Protein AF-0000000087532498 (afdb_homodimer)

InterPro domains:
  IPR021354 Protein of unknown function DUF2975 [PF11188] (31-160)

Radius of gyration: 21.25 Å; Cα contacts (8 Å, |Δi|>4): 361; chains: 2; bounding box: 44×68×43 Å

Foldseek 3Di:
DPPPVLVVVLVVLVVVLVVLVVCLVPVLQVVLVLLCVLCVVPPCLSVLSNCLSVVLSVLVVLLSVLVNVLSVCVVVVNNLDVSVLVSLVSNLVSLQVSLVSLVVCLVSQVVSCVSVVPCVSNVVSVVSNVVSVVSNVVSVVVSVVSPVVSVVVVVVVVVD/DPPPVLVVVLVVLVVVLVVLVVCLVPVLQVVLVLLCVLCVVPPCLSVLSNCLSVVLSVLVVLLSVLVNVLSVCVVVVNNLDVSVLVSLVSNLVSLQVSLVSLVVCLVSQVVSCVSVVPCVSNVVSVVSNVVSVVSNVVSVVVSVVSPVVSVVVVVVVVVD

Sequence (320 aa):
MKKGSTLFLKAALILMGIPVLALCIFLVPEIAGFAAFLYPEMTSISYLVYLDLYATAVPFYFALYQAFKLLSYIDKNHAFSELSVRALKKIKYCALSISLLYIAGMPLFYLLGERDDAPGIIVIGMVMVFASLVITVFAAVLQKLLQKAVEIKSENDLVVMKKGSTLFLKAALILMGIPVLALCIFLVPEIAGFAAFLYPEMTSISYLVYLDLYATAVPFYFALYQAFKLLSYIDKNHAFSELSVRALKKIKYCALSISLLYIAGMPLFYLLGERDDAPGIIVIGMVMVFASLVITVFAAVLQKLLQKAVEIKSENDLVV

Structure (mmCIF, N/CA/C/O backbone):
data_AF-0000000087532498-model_v1
#
loop_
_entity.id
_entity.type
_entity.pdbx_description
1 polymer 'DUF2975 family protein'
#
loop_
_atom_site.group_PDB
_atom_site.id
_atom_site.type_symbol
_atom_site.label_atom_id
_atom_site.label_alt_id
_atom_site.label_comp_id
_atom_site.label_asym_id
_atom_site.label_entity_id
_atom_site.label_seq_id
_atom_site.pdbx_PDB_ins_code
_atom_site.Cartn_x
_atom_site.Cartn_y
_atom_site.Cartn_z
_atom_site.occupancy
_atom_site.B_iso_or_equiv
_atom_site.auth_seq_id
_atom_site.auth_comp_id
_atom_site.auth_asym_id
_atom_site.auth_atom_id
_atom_site.pdbx_PDB_model_num
ATOM 1 N N . MET A 1 1 ? -1.447 15.391 24.016 1 44.28 1 MET A N 1
ATOM 2 C CA . MET A 1 1 ? -1.777 14.422 22.984 1 44.28 1 MET A CA 1
ATOM 3 C C . MET A 1 1 ? -1.345 13.016 23.391 1 44.28 1 MET A C 1
ATOM 5 O O . MET A 1 1 ? -0.267 12.836 23.969 1 44.28 1 MET A O 1
ATOM 9 N N . LYS A 1 2 ? -2.268 12.078 23.562 1 52.62 2 LYS A N 1
ATOM 10 C CA . LYS A 1 2 ? -1.961 10.938 24.422 1 52.62 2 LYS A CA 1
ATOM 11 C C . LYS A 1 2 ? -0.874 10.062 23.812 1 52.62 2 LYS A C 1
ATOM 13 O O . LYS A 1 2 ? -0.997 9.625 22.656 1 52.62 2 LYS A O 1
ATOM 18 N N . LYS A 1 3 ? 0.41 10.086 24.188 1 57.28 3 LYS A N 1
ATOM 19 C CA . LYS A 1 3 ? 1.624 9.305 23.953 1 57.28 3 LYS A CA 1
ATOM 20 C C . LYS A 1 3 ? 1.29 7.879 23.531 1 57.28 3 LYS A C 1
ATOM 22 O O . LYS A 1 3 ? 2.045 7.262 22.781 1 57.28 3 LYS A O 1
ATOM 27 N N . GLY A 1 4 ? 0.028 7.574 23.766 1 63.03 4 GLY A N 1
ATOM 28 C CA . GLY A 1 4 ? -0.362 6.188 23.562 1 63.03 4 GLY A CA 1
ATOM 29 C C . GLY A 1 4 ? -0.611 5.848 22.109 1 63.03 4 GLY A C 1
ATOM 30 O O . GLY A 1 4 ? -0.213 4.777 21.641 1 63.03 4 GLY A O 1
ATOM 31 N N . SER A 1 5 ? -1.053 6.773 21.344 1 77.5 5 SER A N 1
ATOM 32 C CA . SER A 1 5 ? -1.452 6.473 19.984 1 77.5 5 SER A CA 1
ATOM 33 C C . SER A 1 5 ? -0.24 6.359 19.062 1 77.5 5 SER A C 1
ATOM 35 O O . SER A 1 5 ? -0.163 5.445 18.234 1 77.5 5 SER A O 1
ATOM 37 N N . THR A 1 6 ? 0.854 7.09 19.391 1 86.19 6 THR A N 1
ATOM 38 C CA . THR A 1 6 ? 2.025 7.016 18.531 1 86.19 6 THR A CA 1
ATOM 39 C C . THR A 1 6 ? 2.859 5.777 18.859 1 86.19 6 THR A C 1
ATOM 41 O O . THR A 1 6 ? 3.52 5.219 17.984 1 86.19 6 THR A O 1
ATOM 44 N N . LEU A 1 7 ? 2.738 5.352 20.109 1 88.62 7 LEU A N 1
ATOM 45 C CA . LEU A 1 7 ? 3.457 4.137 20.484 1 88.62 7 LEU A CA 1
ATOM 46 C C . LEU A 1 7 ? 2.922 2.93 19.719 1 88.62 7 LEU A C 1
ATOM 48 O O . LEU A 1 7 ? 3.699 2.098 19.25 1 88.62 7 LEU A O 1
ATOM 52 N N . PHE A 1 8 ? 1.662 2.859 19.641 1 89.25 8 PHE A N 1
ATOM 53 C CA . PHE A 1 8 ? 1.03 1.775 18.906 1 89.25 8 PHE A CA 1
ATOM 54 C C . PHE A 1 8 ? 1.445 1.81 17.438 1 89.25 8 PHE A C 1
ATOM 56 O O . PHE A 1 8 ? 1.779 0.775 16.859 1 89.25 8 PHE A O 1
ATOM 63 N N . LEU A 1 9 ? 1.451 2.992 16.859 1 88.62 9 LEU A N 1
ATOM 64 C CA . LEU A 1 9 ? 1.817 3.133 15.453 1 88.62 9 LEU A CA 1
ATOM 65 C C . LEU A 1 9 ? 3.287 2.791 15.234 1 88.62 9 LEU A C 1
ATOM 67 O O . LEU A 1 9 ? 3.641 2.146 14.25 1 88.62 9 LEU A O 1
ATOM 71 N N . LYS A 1 10 ? 4.098 3.168 16.188 1 91.31 10 LYS A N 1
ATOM 72 C CA . LYS A 1 10 ? 5.516 2.828 16.109 1 91.31 10 LYS A CA 1
ATOM 73 C C . LYS A 1 10 ? 5.727 1.318 16.172 1 91.31 10 LYS A C 1
ATOM 75 O O . LYS A 1 10 ? 6.508 0.762 15.398 1 91.31 10 LYS A O 1
ATOM 80 N N . ALA A 1 11 ? 5.012 0.749 17.031 1 92.5 11 ALA A N 1
ATOM 81 C CA . ALA A 1 11 ? 5.086 -0.706 17.125 1 92.5 11 ALA A CA 1
ATOM 82 C C . ALA A 1 11 ? 4.602 -1.367 15.836 1 92.5 11 ALA A C 1
ATOM 84 O O . ALA A 1 11 ? 5.199 -2.336 15.367 1 92.5 11 ALA A O 1
ATOM 85 N N . ALA A 1 12 ? 3.562 -0.842 15.344 1 90.62 12 ALA A N 1
ATOM 86 C CA . ALA A 1 12 ? 3.025 -1.369 14.094 1 90.62 12 ALA A CA 1
ATOM 87 C C . ALA A 1 12 ? 4.047 -1.257 12.961 1 90.62 12 ALA A C 1
ATOM 89 O O . ALA A 1 12 ? 4.207 -2.186 12.172 1 90.62 12 ALA A O 1
ATOM 90 N N . LEU A 1 13 ? 4.75 -0.163 12.914 1 91.81 13 LEU A N 1
ATOM 91 C CA . LEU A 1 13 ? 5.773 0.045 11.891 1 91.81 13 LEU A CA 1
ATOM 92 C C . LEU A 1 13 ? 6.895 -0.979 12.031 1 91.81 13 LEU A C 1
ATOM 94 O O . LEU A 1 13 ? 7.344 -1.554 11.039 1 91.81 13 LEU A O 1
ATOM 98 N N . ILE A 1 14 ? 7.305 -1.276 13.242 1 91.75 14 ILE A N 1
ATOM 99 C CA . ILE A 1 14 ? 8.359 -2.258 13.484 1 91.75 14 ILE A CA 1
ATOM 100 C C . ILE A 1 14 ? 7.863 -3.648 13.086 1 91.75 14 ILE A C 1
ATOM 102 O O . ILE A 1 14 ? 8.578 -4.402 12.422 1 91.75 14 ILE A O 1
ATOM 106 N N . LEU A 1 15 ? 6.629 -3.857 13.43 1 91.31 15 LEU A N 1
ATOM 107 C CA . LEU A 1 15 ? 6.051 -5.164 13.148 1 91.31 15 LEU A CA 1
ATOM 108 C C . LEU A 1 15 ? 5.898 -5.383 11.648 1 91.31 15 LEU A C 1
ATOM 110 O O . LEU A 1 15 ? 6.023 -6.508 11.164 1 91.31 15 LEU A O 1
ATOM 114 N N . MET A 1 16 ? 5.684 -4.293 10.875 1 91.69 16 MET A N 1
ATOM 115 C CA . MET A 1 16 ? 5.531 -4.395 9.43 1 91.69 16 MET A CA 1
ATOM 116 C C . MET A 1 16 ? 6.84 -4.828 8.773 1 91.69 16 MET A C 1
ATOM 118 O O . MET A 1 16 ? 6.832 -5.414 7.691 1 91.69 16 MET A O 1
ATOM 122 N N . GLY A 1 17 ? 7.984 -4.555 9.477 1 93.31 17 GLY A N 1
ATOM 123 C CA . GLY A 1 17 ? 9.281 -4.938 8.938 1 93.31 17 GLY A CA 1
ATOM 124 C C . GLY A 1 17 ? 9.562 -6.422 9.07 1 93.31 17 GLY A C 1
ATOM 125 O O . GLY A 1 17 ? 10.359 -6.977 8.312 1 93.31 17 GLY A O 1
ATOM 126 N N . ILE A 1 18 ? 8.883 -7.07 9.938 1 93.19 18 ILE A N 1
ATOM 127 C CA . ILE A 1 18 ? 9.211 -8.453 10.289 1 93.19 18 ILE A CA 1
ATOM 128 C C . ILE A 1 18 ? 8.805 -9.383 9.141 1 93.19 18 ILE A C 1
ATOM 130 O O . ILE A 1 18 ? 9.602 -10.195 8.68 1 93.19 18 ILE A O 1
ATOM 134 N N . PRO A 1 19 ? 7.57 -9.273 8.633 1 90.44 19 PRO A N 1
ATOM 135 C CA . PRO A 1 19 ? 7.203 -10.148 7.516 1 90.44 19 PRO A CA 1
ATOM 136 C C . PRO A 1 19 ? 8.109 -9.961 6.301 1 90.44 19 PRO A C 1
ATOM 138 O O . PRO A 1 19 ? 8.453 -10.93 5.625 1 90.44 19 PRO A O 1
ATOM 141 N N . VAL A 1 20 ? 8.484 -8.773 6.043 1 93.56 20 VAL A N 1
ATOM 142 C CA . VAL A 1 20 ? 9.359 -8.508 4.906 1 93.56 20 VAL A CA 1
ATOM 143 C C . VAL A 1 20 ? 10.734 -9.133 5.156 1 93.56 20 VAL A C 1
ATOM 145 O O . VAL A 1 20 ? 11.312 -9.75 4.258 1 93.56 20 VAL A O 1
ATOM 148 N N . LEU A 1 21 ? 11.219 -9.039 6.418 1 94.06 21 LEU A N 1
ATOM 149 C CA . LEU A 1 21 ? 12.492 -9.664 6.77 1 94.06 21 LEU A CA 1
ATOM 150 C C . LEU A 1 21 ? 12.422 -11.172 6.609 1 94.06 21 LEU A C 1
ATOM 152 O O . LEU A 1 21 ? 13.336 -11.789 6.062 1 94.06 21 LEU A O 1
ATOM 156 N N . ALA A 1 22 ? 11.359 -11.734 7.113 1 91.56 22 ALA A N 1
ATOM 157 C CA . ALA A 1 22 ? 11.156 -13.172 6.98 1 91.56 22 ALA A CA 1
ATOM 158 C C . ALA A 1 22 ? 11.133 -13.594 5.512 1 91.56 22 ALA A C 1
ATOM 160 O O . ALA A 1 22 ? 11.734 -14.602 5.137 1 91.56 22 ALA A O 1
ATOM 161 N N . LEU A 1 23 ? 10.492 -12.867 4.676 1 90.62 23 LEU A N 1
ATOM 162 C CA . LEU A 1 23 ? 10.445 -13.164 3.248 1 90.62 23 LEU A CA 1
ATOM 163 C C . LEU A 1 23 ? 11.836 -13.062 2.631 1 90.62 23 LEU A C 1
ATOM 165 O O . LEU A 1 23 ? 12.211 -13.898 1.8 1 90.62 23 LEU A O 1
ATOM 169 N N . CYS A 1 24 ? 12.586 -12.086 3.002 1 93.75 24 CYS A N 1
ATOM 170 C CA . CYS A 1 24 ? 13.93 -11.898 2.477 1 93.75 24 CYS A CA 1
ATOM 171 C C . CYS A 1 24 ? 14.836 -13.062 2.867 1 93.75 24 CYS A C 1
ATOM 173 O O . CYS A 1 24 ? 15.664 -13.508 2.07 1 93.75 24 CYS A O 1
ATOM 175 N N . ILE A 1 25 ? 14.648 -13.57 4.047 1 94.56 25 ILE A N 1
ATOM 176 C CA . ILE A 1 25 ? 15.539 -14.602 4.57 1 94.56 25 ILE A CA 1
ATOM 177 C C . ILE A 1 25 ? 15.109 -15.969 4.043 1 94.56 25 ILE A C 1
ATOM 179 O O . ILE A 1 25 ? 15.953 -16.781 3.637 1 94.56 25 ILE A O 1
ATOM 183 N N . PHE A 1 26 ? 13.805 -16.234 3.961 1 91.88 26 PHE A N 1
ATOM 184 C CA . PHE A 1 26 ? 13.344 -17.594 3.682 1 91.88 26 PHE A CA 1
ATOM 185 C C . PHE A 1 26 ? 12.789 -17.703 2.266 1 91.88 26 PHE A C 1
ATOM 187 O O . PHE A 1 26 ? 13.031 -18.688 1.57 1 91.88 26 PHE A O 1
ATOM 194 N N . LEU A 1 27 ? 12.109 -16.734 1.8 1 88.44 27 LEU A N 1
ATOM 195 C CA . LEU A 1 27 ? 11.398 -16.844 0.532 1 88.44 27 LEU A CA 1
ATOM 196 C C . LEU A 1 27 ? 12.312 -16.5 -0.638 1 88.44 27 LEU A C 1
ATOM 198 O O . LEU A 1 27 ? 12.297 -17.188 -1.665 1 88.44 27 LEU A O 1
ATOM 202 N N . VAL A 1 28 ? 13.094 -15.453 -0.509 1 93.5 28 VAL A N 1
ATOM 203 C CA . VAL A 1 28 ? 13.922 -14.984 -1.613 1 93.5 28 VAL A CA 1
ATOM 204 C C . VAL A 1 28 ? 14.898 -16.094 -2.027 1 93.5 28 VAL A C 1
ATOM 206 O O . VAL A 1 28 ? 15 -16.422 -3.211 1 93.5 28 VAL A O 1
ATOM 209 N N . PRO A 1 29 ? 15.57 -16.734 -1.133 1 93.94 29 PRO A N 1
ATOM 210 C CA . PRO A 1 29 ? 16.438 -17.844 -1.544 1 93.94 29 PRO A CA 1
ATOM 211 C C . PRO A 1 29 ? 15.68 -18.984 -2.205 1 93.94 29 PRO A C 1
ATOM 213 O O . PRO A 1 29 ? 16.172 -19.609 -3.146 1 93.94 29 PRO A O 1
ATOM 216 N N . GLU A 1 30 ? 14.562 -19.25 -1.745 1 90.69 30 GLU A N 1
ATOM 217 C CA . GLU A 1 30 ? 13.742 -20.281 -2.352 1 90.69 30 GLU A CA 1
ATOM 218 C C . GLU A 1 30 ? 13.375 -19.938 -3.789 1 90.69 30 GLU A C 1
ATOM 220 O O . GLU A 1 30 ? 13.391 -20.797 -4.672 1 90.69 30 GLU A O 1
ATOM 225 N N . ILE A 1 31 ? 13.031 -18.734 -4.016 1 89.25 31 ILE A N 1
ATOM 226 C CA . ILE A 1 31 ? 12.672 -18.281 -5.352 1 89.25 31 ILE A CA 1
ATOM 227 C C . ILE A 1 31 ? 13.898 -18.328 -6.262 1 89.25 31 ILE A C 1
ATOM 229 O O . ILE A 1 31 ? 13.812 -18.75 -7.414 1 89.25 31 ILE A O 1
ATOM 233 N N . ALA A 1 32 ? 14.992 -17.875 -5.73 1 93.38 32 ALA A N 1
ATOM 234 C CA . ALA A 1 32 ? 16.234 -17.891 -6.496 1 93.38 32 ALA A CA 1
ATOM 235 C C . ALA A 1 32 ? 16.609 -19.328 -6.879 1 93.38 32 ALA A C 1
ATOM 237 O O . ALA A 1 32 ? 17 -19.578 -8.016 1 93.38 32 ALA A O 1
ATOM 238 N N . GLY A 1 33 ? 16.547 -20.219 -5.918 1 92.94 33 GLY A N 1
ATOM 239 C CA . GLY A 1 33 ? 16.812 -21.625 -6.203 1 92.94 33 GLY A CA 1
ATOM 240 C C . GLY A 1 33 ? 15.867 -22.203 -7.234 1 92.94 33 GLY A C 1
ATOM 241 O O . GLY A 1 33 ? 16.281 -22.969 -8.109 1 92.94 33 GLY A O 1
ATOM 242 N N . PHE A 1 34 ? 14.633 -21.844 -7.078 1 90.06 34 PHE A N 1
ATOM 243 C CA . PHE A 1 34 ? 13.625 -22.297 -8.023 1 90.06 34 PHE A CA 1
ATOM 244 C C . PHE A 1 34 ? 13.93 -21.781 -9.43 1 90.06 34 PHE A C 1
ATOM 246 O O . PHE A 1 34 ? 13.781 -22.5 -10.406 1 90.06 34 PHE A O 1
ATOM 253 N N . ALA A 1 35 ? 14.281 -20.578 -9.516 1 91.69 35 ALA A N 1
ATOM 254 C CA . ALA A 1 35 ? 14.641 -20 -10.812 1 91.69 35 ALA A CA 1
ATOM 255 C C . ALA A 1 35 ? 15.812 -20.734 -11.438 1 91.69 35 ALA A C 1
ATOM 257 O O . ALA A 1 35 ? 15.797 -21.031 -12.641 1 91.69 35 ALA A O 1
ATOM 258 N N . ALA A 1 36 ? 16.766 -21.062 -10.672 1 92.88 36 ALA A N 1
ATOM 259 C CA . ALA A 1 36 ? 17.922 -21.812 -11.156 1 92.88 36 ALA A CA 1
ATOM 260 C C . ALA A 1 36 ? 17.5 -23.188 -11.648 1 92.88 36 ALA A C 1
ATOM 262 O O . ALA A 1 36 ? 18.062 -23.703 -12.633 1 92.88 36 ALA A O 1
ATOM 263 N N . PHE A 1 37 ? 16.641 -23.719 -10.93 1 92.25 37 PHE A N 1
ATOM 264 C CA . PHE A 1 37 ? 16.125 -25.031 -11.305 1 92.25 37 PHE A CA 1
ATOM 265 C C . PHE A 1 37 ? 15.398 -24.969 -12.641 1 92.25 37 PHE A C 1
ATOM 267 O O . PHE A 1 37 ? 15.547 -25.859 -13.484 1 92.25 37 PHE A O 1
ATOM 274 N N . LEU A 1 38 ? 14.617 -23.922 -12.836 1 90.19 38 LEU A N 1
ATOM 275 C CA . LEU A 1 38 ? 13.82 -23.75 -14.047 1 90.19 38 LEU A CA 1
ATOM 276 C C . LEU A 1 38 ? 14.695 -23.391 -15.234 1 90.19 38 LEU A C 1
ATOM 278 O O . LEU A 1 38 ? 14.391 -23.766 -16.375 1 90.19 38 LEU A O 1
ATOM 282 N N . TYR A 1 39 ? 15.711 -22.609 -14.961 1 92.31 39 TYR A N 1
ATOM 283 C CA . TYR A 1 39 ? 16.594 -22.156 -16.031 1 92.31 39 TYR A CA 1
ATOM 284 C C . TYR A 1 39 ? 18.047 -22.531 -15.734 1 92.31 39 TYR A C 1
ATOM 286 O O . TYR A 1 39 ? 18.891 -21.641 -15.555 1 92.31 39 TYR A O 1
ATOM 294 N N . PRO A 1 40 ? 18.375 -23.719 -15.891 1 90.44 40 PRO A N 1
ATOM 295 C CA . PRO A 1 40 ? 19.75 -24.141 -15.586 1 90.44 40 PRO A CA 1
ATOM 296 C C . PRO A 1 40 ? 20.781 -23.562 -16.547 1 90.44 40 PRO A C 1
ATOM 298 O O . PRO A 1 40 ? 21.953 -23.422 -16.203 1 90.44 40 PRO A O 1
ATOM 301 N N . GLU A 1 41 ? 20.359 -23.188 -17.703 1 91.69 41 GLU A N 1
ATOM 302 C CA . GLU A 1 41 ? 21.25 -22.641 -18.719 1 91.69 41 GLU A CA 1
ATOM 303 C C . GLU A 1 41 ? 21.594 -21.188 -18.422 1 91.69 41 GLU A C 1
ATOM 305 O O . GLU A 1 41 ? 22.578 -20.656 -18.953 1 91.69 41 GLU A O 1
ATOM 310 N N . MET A 1 42 ? 20.766 -20.562 -17.703 1 90.38 42 MET A N 1
ATOM 311 C CA . MET A 1 42 ? 21 -19.188 -17.312 1 90.38 42 MET A CA 1
ATOM 312 C C . MET A 1 42 ? 21.641 -19.109 -15.938 1 90.38 42 MET A C 1
ATOM 314 O O . MET A 1 42 ? 20.953 -18.938 -14.93 1 90.38 42 MET A O 1
ATOM 318 N N . THR A 1 43 ? 22.906 -19.094 -15.82 1 88.5 43 THR A N 1
ATOM 319 C CA . THR A 1 43 ? 23.641 -19.203 -14.57 1 88.5 43 THR A CA 1
ATOM 320 C C . THR A 1 43 ? 23.422 -17.969 -13.703 1 88.5 43 THR A C 1
ATOM 322 O O . THR A 1 43 ? 23.516 -18.031 -12.477 1 88.5 43 THR A O 1
ATOM 325 N N . SER A 1 44 ? 23.062 -16.875 -14.32 1 93.69 44 SER A N 1
ATOM 326 C CA . SER A 1 44 ? 22.984 -15.625 -13.586 1 93.69 44 SER A CA 1
ATOM 327 C C . SER A 1 44 ? 21.562 -15.352 -13.109 1 93.69 44 SER A C 1
ATOM 329 O O . SER A 1 44 ? 21.312 -14.367 -12.414 1 93.69 44 SER A O 1
ATOM 331 N N . ILE A 1 45 ? 20.703 -16.266 -13.352 1 93.25 45 ILE A N 1
ATOM 332 C CA . ILE A 1 45 ? 19.297 -15.953 -13.102 1 93.25 45 ILE A CA 1
ATOM 333 C C . ILE A 1 45 ? 19.062 -15.836 -11.602 1 93.25 45 ILE A C 1
ATOM 335 O O . ILE A 1 45 ? 18.297 -14.977 -11.148 1 93.25 45 ILE A O 1
ATOM 339 N N . SER A 1 46 ? 19.641 -16.75 -10.828 1 94 46 SER A N 1
ATOM 340 C CA . SER A 1 46 ? 19.5 -16.688 -9.383 1 94 46 SER A CA 1
ATOM 341 C C . SER A 1 46 ? 20.031 -15.367 -8.828 1 94 46 SER A C 1
ATOM 343 O O . SER A 1 46 ? 19.438 -14.789 -7.91 1 94 46 SER A O 1
ATOM 345 N N . TYR A 1 47 ? 21.078 -14.906 -9.398 1 95 47 TYR A N 1
ATOM 346 C CA . TYR A 1 47 ? 21.656 -13.648 -8.961 1 95 47 TYR A CA 1
ATOM 347 C C . TYR A 1 47 ? 20.75 -12.469 -9.289 1 95 47 TYR A C 1
ATOM 349 O O . TYR A 1 47 ? 20.641 -11.523 -8.516 1 95 47 TYR A O 1
ATOM 357 N N . LEU A 1 48 ? 20.156 -12.531 -10.398 1 94.5 48 LEU A N 1
ATOM 358 C CA . LEU A 1 48 ? 19.219 -11.477 -10.789 1 94.5 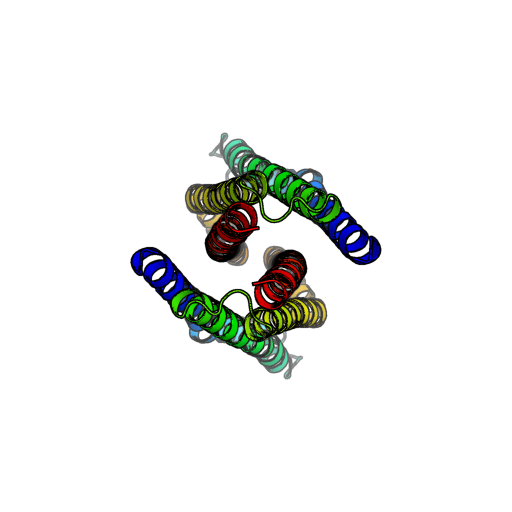48 LEU A CA 1
ATOM 359 C C . LEU A 1 48 ? 18.031 -11.406 -9.836 1 94.5 48 LEU A C 1
ATOM 361 O O . LEU A 1 48 ? 17.578 -10.32 -9.477 1 94.5 48 LEU A O 1
ATOM 365 N N . VAL A 1 49 ? 17.578 -12.555 -9.422 1 94.62 49 VAL A N 1
ATOM 366 C CA . VAL A 1 49 ? 16.469 -12.625 -8.469 1 94.62 49 VAL A CA 1
ATOM 367 C C . VAL A 1 49 ? 16.906 -12 -7.141 1 94.62 49 VAL A C 1
ATOM 369 O O . VAL A 1 49 ? 16.188 -11.156 -6.586 1 94.62 49 VAL A O 1
ATOM 372 N N . TYR A 1 50 ? 18.062 -12.43 -6.668 1 95.56 50 TYR A N 1
ATOM 373 C CA . TYR A 1 50 ? 18.578 -11.875 -5.426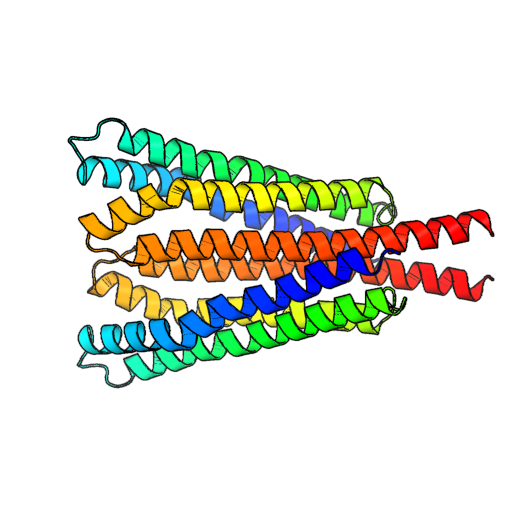 1 95.56 50 TYR A CA 1
ATOM 374 C C . TYR A 1 50 ? 18.719 -10.359 -5.52 1 95.56 50 TYR A C 1
ATOM 376 O O . TYR A 1 50 ? 18.266 -9.633 -4.633 1 95.56 50 TYR A O 1
ATOM 384 N N . LEU A 1 51 ? 19.297 -9.938 -6.578 1 96.19 51 LEU A N 1
ATOM 385 C CA . LEU A 1 51 ? 19.562 -8.516 -6.762 1 96.19 51 LEU A CA 1
ATOM 386 C C . LEU A 1 51 ? 18.25 -7.719 -6.758 1 96.19 51 LEU A C 1
ATOM 388 O O . LEU A 1 51 ? 18.141 -6.715 -6.051 1 96.19 51 LEU A O 1
ATOM 392 N N . ASP A 1 52 ? 17.297 -8.133 -7.469 1 95.81 52 ASP A N 1
ATOM 393 C CA . ASP A 1 52 ? 16.047 -7.402 -7.578 1 95.81 52 ASP A CA 1
ATOM 394 C C . ASP A 1 52 ? 15.305 -7.371 -6.242 1 95.81 52 ASP A C 1
ATOM 396 O O . ASP A 1 52 ? 14.93 -6.301 -5.762 1 95.81 52 ASP A O 1
ATOM 400 N N . LEU A 1 53 ? 15.219 -8.516 -5.664 1 95.31 53 LEU A N 1
ATOM 401 C CA . LEU A 1 53 ? 14.367 -8.602 -4.48 1 95.31 53 LEU A CA 1
ATOM 402 C C . LEU A 1 53 ? 15.062 -7.992 -3.268 1 95.31 53 LEU A C 1
ATOM 404 O O . LEU A 1 53 ? 14.422 -7.32 -2.455 1 95.31 53 LEU A O 1
ATOM 408 N N . TYR A 1 54 ? 16.312 -8.172 -3.139 1 96.94 54 TYR A N 1
ATOM 409 C CA . TYR A 1 54 ? 17 -7.559 -2.012 1 96.94 54 TYR A CA 1
ATOM 410 C C . TYR A 1 54 ? 17.172 -6.059 -2.223 1 96.94 54 TYR A C 1
ATOM 412 O O . TYR A 1 54 ? 17.141 -5.285 -1.264 1 96.94 54 TYR A O 1
ATOM 420 N N . ALA A 1 55 ? 17.328 -5.641 -3.465 1 97.06 55 ALA A N 1
ATOM 421 C CA . ALA A 1 55 ? 17.3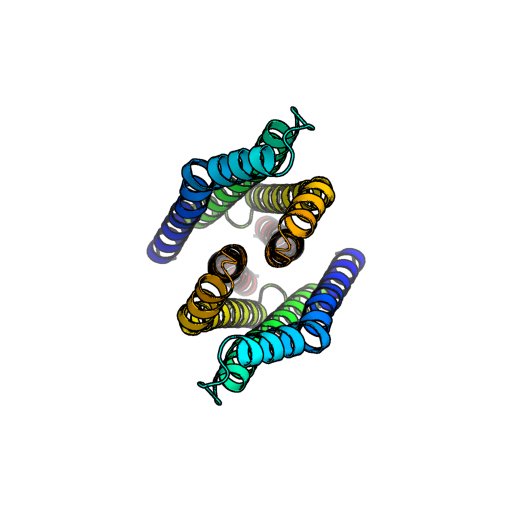91 -4.211 -3.76 1 97.06 55 ALA A CA 1
ATOM 422 C C . ALA A 1 55 ? 16.094 -3.508 -3.355 1 97.06 55 ALA A C 1
ATOM 424 O O . ALA A 1 55 ? 16.125 -2.348 -2.938 1 97.06 55 ALA A O 1
ATOM 425 N N . THR A 1 56 ? 14.93 -4.137 -3.453 1 96.19 56 THR A N 1
ATOM 426 C CA . THR A 1 56 ? 13.656 -3.525 -3.088 1 96.19 56 THR A CA 1
ATOM 427 C C . THR A 1 56 ? 13.523 -3.424 -1.571 1 96.19 56 THR A C 1
ATOM 429 O O . THR A 1 56 ? 12.828 -2.545 -1.062 1 96.19 56 THR A O 1
ATOM 432 N N . ALA A 1 57 ? 14.211 -4.379 -0.845 1 96.31 57 ALA A N 1
ATOM 433 C CA . ALA A 1 57 ? 14.117 -4.371 0.612 1 96.31 57 ALA A CA 1
ATOM 434 C C . ALA A 1 57 ? 14.789 -3.131 1.199 1 96.31 57 ALA A C 1
ATOM 436 O O . ALA A 1 57 ? 14.359 -2.623 2.24 1 96.31 57 ALA A O 1
ATOM 437 N N . VAL A 1 58 ? 15.734 -2.611 0.541 1 97.06 58 VAL A N 1
ATOM 438 C CA . VAL A 1 58 ? 16.516 -1.486 1.046 1 97.06 58 VAL A CA 1
ATOM 439 C C . VAL A 1 58 ? 15.625 -0.247 1.146 1 97.06 58 VAL A C 1
ATOM 441 O O . VAL A 1 58 ? 15.422 0.288 2.238 1 97.06 58 VAL A O 1
ATOM 444 N N . PRO A 1 59 ? 15.039 0.153 0.035 1 97.38 59 PRO A N 1
ATOM 445 C CA . PRO A 1 59 ? 14.156 1.314 0.172 1 97.38 59 PRO A CA 1
ATOM 446 C C . PRO A 1 59 ? 12.961 1.041 1.079 1 97.38 59 PRO A C 1
ATOM 448 O O . PRO 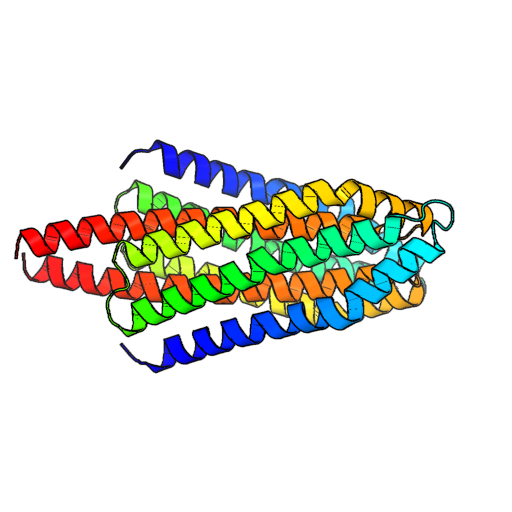A 1 59 ? 12.453 1.959 1.726 1 97.38 59 PRO A O 1
ATOM 451 N N . PHE A 1 60 ? 12.555 -0.144 1.242 1 96.88 60 PHE A N 1
ATOM 452 C CA . PHE A 1 60 ? 11.445 -0.476 2.135 1 96.88 60 PHE A CA 1
ATOM 453 C C . PHE A 1 60 ? 11.805 -0.148 3.58 1 96.88 60 PHE A C 1
ATOM 455 O O . PHE A 1 60 ? 11.055 0.558 4.262 1 96.88 60 PHE A O 1
ATOM 462 N N . TYR A 1 61 ? 12.93 -0.631 4 1 96.81 61 TYR A N 1
ATOM 463 C CA . TYR A 1 61 ? 13.297 -0.423 5.395 1 96.81 61 TYR A CA 1
ATOM 464 C C . TYR A 1 61 ? 13.672 1.031 5.648 1 96.81 61 TYR A C 1
ATOM 466 O O . TYR A 1 61 ? 13.469 1.55 6.75 1 96.81 61 TYR A O 1
ATOM 474 N N . PHE A 1 62 ? 14.227 1.686 4.617 1 97.31 62 PHE A N 1
ATOM 475 C CA . PHE A 1 62 ? 14.484 3.113 4.75 1 97.31 62 PHE A CA 1
ATOM 476 C C . PHE A 1 62 ? 13.18 3.889 4.91 1 97.31 62 PHE A C 1
ATOM 478 O O . PHE A 1 62 ? 13.094 4.812 5.727 1 97.31 62 PHE A O 1
ATOM 485 N N . ALA A 1 63 ? 12.172 3.52 4.105 1 95.5 63 ALA A N 1
ATOM 486 C CA . ALA A 1 63 ? 10.859 4.152 4.23 1 95.5 63 ALA A CA 1
ATOM 487 C C . ALA A 1 63 ? 10.273 3.922 5.621 1 95.5 63 ALA A C 1
ATOM 489 O O . ALA A 1 63 ? 9.703 4.836 6.223 1 95.5 63 ALA A O 1
ATOM 490 N N . LEU A 1 64 ? 10.469 2.691 6.156 1 94.44 64 LEU A N 1
ATOM 491 C CA . LEU A 1 64 ? 9.984 2.391 7.5 1 94.44 64 LEU A CA 1
ATOM 492 C C . LEU A 1 64 ? 10.68 3.264 8.539 1 94.44 64 LEU A C 1
ATOM 494 O O . LEU A 1 64 ? 10.039 3.771 9.461 1 94.44 64 LEU A O 1
ATOM 498 N N . TYR A 1 65 ? 11.914 3.418 8.32 1 96.19 65 TYR A N 1
ATOM 499 C CA . TYR A 1 65 ? 12.695 4.254 9.227 1 96.19 65 TYR A CA 1
ATOM 500 C C . TYR A 1 65 ? 12.227 5.703 9.172 1 96.19 65 TYR A C 1
ATOM 502 O O . TYR A 1 65 ? 12.094 6.359 10.211 1 96.19 65 TYR A O 1
ATOM 510 N N . GLN A 1 66 ? 11.992 6.203 8 1 95.56 66 GLN A N 1
ATOM 511 C CA . GLN A 1 66 ? 11.492 7.562 7.844 1 95.56 66 GLN A CA 1
ATOM 512 C C . GLN A 1 66 ? 10.117 7.719 8.477 1 95.56 66 GLN A C 1
ATOM 514 O O . GLN A 1 66 ? 9.797 8.766 9.047 1 95.56 66 GLN A O 1
ATOM 519 N N . ALA A 1 67 ? 9.289 6.707 8.32 1 93.44 67 ALA A N 1
ATOM 520 C CA . ALA A 1 67 ? 7.973 6.73 8.953 1 93.44 67 ALA A CA 1
ATOM 521 C C . ALA A 1 67 ? 8.094 6.766 10.477 1 93.44 67 ALA A C 1
ATOM 523 O O . ALA A 1 67 ? 7.344 7.473 11.148 1 93.44 67 ALA A O 1
ATOM 524 N N . PHE A 1 68 ? 9.07 6.016 10.969 1 93.62 68 PHE A N 1
ATOM 525 C CA . PHE A 1 68 ? 9.328 6.023 12.398 1 93.62 68 PHE A CA 1
ATOM 526 C C . PHE A 1 68 ? 9.766 7.406 12.867 1 93.62 68 PHE A C 1
ATOM 528 O O . PHE A 1 68 ? 9.32 7.887 13.906 1 93.62 68 PHE A O 1
ATOM 535 N N . LYS A 1 69 ? 10.602 7.992 12.094 1 93.62 69 LYS A N 1
ATOM 536 C CA . LYS A 1 69 ? 11.031 9.352 12.398 1 93.62 69 LYS A CA 1
ATOM 537 C C . LYS A 1 69 ? 9.852 10.312 12.398 1 93.62 69 LYS A C 1
ATOM 539 O O . LYS A 1 69 ? 9.75 11.188 13.266 1 93.62 69 LYS A O 1
ATOM 544 N N . LEU A 1 70 ? 9.023 10.18 11.43 1 90.25 70 LEU A N 1
ATOM 545 C CA . LEU A 1 70 ? 7.844 11.031 11.344 1 90.25 70 LEU A CA 1
ATOM 546 C C . LEU A 1 70 ? 7.004 10.93 12.609 1 90.25 70 LEU A C 1
ATOM 548 O O . LEU A 1 70 ? 6.602 11.953 13.172 1 90.25 70 LEU A O 1
ATOM 552 N N . LEU A 1 71 ? 6.785 9.742 13.133 1 89.44 71 LEU A N 1
ATOM 553 C CA . LEU A 1 71 ? 6.012 9.531 14.359 1 89.44 71 LEU A CA 1
ATOM 554 C C . LEU A 1 71 ? 6.73 10.133 15.562 1 89.44 71 LEU A C 1
ATOM 556 O O . LEU A 1 71 ? 6.086 10.664 16.469 1 89.44 71 LEU A O 1
ATOM 560 N N . SER A 1 72 ? 8.008 10.047 15.484 1 91.94 72 SER A N 1
ATOM 561 C CA . SER A 1 72 ? 8.789 10.641 16.562 1 91.94 72 SER A CA 1
ATOM 562 C C . SER A 1 72 ? 8.664 12.156 16.578 1 91.94 72 SER A C 1
ATOM 564 O O . SER A 1 72 ? 8.625 12.773 17.641 1 91.94 72 SER A O 1
ATOM 566 N N . TYR A 1 73 ? 8.641 12.719 15.344 1 88.69 73 TYR A N 1
ATOM 567 C CA . TYR A 1 73 ? 8.43 14.156 15.266 1 88.69 73 TYR A CA 1
ATOM 568 C C . TYR A 1 73 ? 7.066 14.539 15.82 1 88.69 73 TYR A C 1
ATOM 570 O O . TYR A 1 73 ? 6.922 15.594 16.453 1 88.69 73 TYR A O 1
ATOM 578 N N . ILE A 1 74 ? 6.09 13.789 15.609 1 82.81 74 ILE A N 1
ATOM 579 C CA . ILE A 1 74 ? 4.75 14.016 16.141 1 82.81 74 ILE A CA 1
ATOM 580 C C . ILE A 1 74 ? 4.789 13.992 17.672 1 82.81 74 ILE A C 1
ATOM 582 O O . ILE A 1 74 ? 4.234 14.875 18.328 1 82.81 74 ILE A O 1
ATOM 586 N N . ASP A 1 75 ? 5.559 13.039 18.203 1 84.31 75 ASP A N 1
ATOM 587 C CA . ASP A 1 75 ? 5.656 12.867 19.656 1 84.31 75 ASP A CA 1
ATOM 588 C C . ASP A 1 75 ? 6.34 14.07 20.297 1 84.31 75 ASP A C 1
ATOM 590 O O . ASP A 1 75 ? 6.02 14.438 21.438 1 84.31 75 ASP A O 1
ATOM 594 N N . LYS A 1 76 ? 7.184 14.656 19.578 1 86.38 76 LYS A N 1
ATOM 595 C CA . LYS A 1 76 ? 7.969 15.758 20.125 1 86.38 76 LYS A CA 1
ATOM 596 C C . LYS A 1 76 ? 7.336 17.109 19.797 1 86.38 76 LYS A C 1
ATOM 598 O O . LYS A 1 76 ? 7.977 18.141 19.938 1 86.38 76 LYS A O 1
ATOM 603 N N . ASN A 1 77 ? 6.195 17.062 19.234 1 80.31 77 ASN A N 1
ATOM 604 C CA . ASN A 1 77 ? 5.441 18.266 18.875 1 80.31 77 ASN A CA 1
ATOM 605 C C . ASN A 1 77 ? 6.152 19.062 17.797 1 80.31 77 ASN A C 1
ATOM 607 O O . ASN A 1 77 ? 6.125 20.297 17.812 1 80.31 77 ASN A O 1
ATOM 611 N N . HIS A 1 78 ? 6.914 18.406 16.984 1 81.94 78 HIS A N 1
ATOM 612 C CA . HIS A 1 78 ? 7.59 19 15.828 1 81.94 78 HIS A CA 1
ATOM 613 C C . HIS A 1 78 ? 7.051 18.422 14.523 1 81.94 78 HIS A C 1
ATOM 615 O O . HIS A 1 78 ? 7.809 18.234 13.57 1 81.94 78 HIS A O 1
ATOM 621 N N . ALA A 1 79 ? 5.812 18.016 14.555 1 77.44 79 ALA A N 1
ATOM 622 C CA . ALA A 1 79 ? 5.234 17.344 13.398 1 77.44 79 ALA A CA 1
ATOM 623 C C . ALA A 1 79 ? 5.102 18.297 12.211 1 77.44 79 ALA A C 1
ATOM 625 O O . ALA A 1 79 ? 5.25 17.875 11.055 1 77.44 79 ALA A O 1
ATOM 626 N N . PHE A 1 80 ? 4.859 19.5 12.461 1 81.81 80 PHE A N 1
ATOM 627 C CA . PHE A 1 80 ? 4.672 20.5 11.406 1 81.81 80 PHE A CA 1
ATOM 628 C C . PHE A 1 80 ? 5.965 21.266 11.141 1 81.81 80 PHE A C 1
ATOM 630 O O . PHE A 1 80 ? 6.027 22.469 11.352 1 81.81 80 PHE A O 1
ATOM 637 N N . SER A 1 81 ? 6.848 20.562 10.727 1 86.31 81 SER A N 1
ATOM 638 C CA . SER A 1 81 ? 8.18 21.094 10.445 1 86.31 81 SER A CA 1
ATOM 639 C C . SER A 1 81 ? 8.695 20.609 9.102 1 86.31 81 SER A C 1
ATOM 641 O O . SER A 1 81 ? 8.109 19.703 8.5 1 86.31 81 SER A O 1
ATOM 643 N N . GLU A 1 82 ? 9.703 21.25 8.68 1 91.19 82 GLU A N 1
ATOM 644 C CA . GLU A 1 82 ? 10.328 20.859 7.426 1 91.19 82 GLU A CA 1
ATOM 645 C C . GLU A 1 82 ? 10.945 19.469 7.531 1 91.19 82 GLU A C 1
ATOM 647 O O . GLU A 1 82 ? 11.078 18.75 6.531 1 91.19 82 GLU A O 1
ATOM 652 N N . LEU A 1 83 ? 11.297 19.109 8.734 1 92 83 LEU A N 1
ATOM 653 C CA . LEU A 1 83 ? 11.836 17.781 8.953 1 92 83 LEU A CA 1
ATOM 654 C C . LEU A 1 83 ? 10.797 16.719 8.609 1 92 83 LEU A C 1
ATOM 656 O O . LEU A 1 83 ? 11.125 15.703 7.98 1 92 83 LEU A O 1
ATOM 660 N N . SER A 1 84 ? 9.555 16.938 8.969 1 90.38 84 SER A N 1
ATOM 661 C CA . SER A 1 84 ? 8.469 16 8.672 1 90.38 84 SER A CA 1
ATOM 662 C C . SER A 1 84 ? 8.188 15.945 7.172 1 90.38 84 SER A C 1
ATOM 664 O O . SER A 1 84 ? 7.973 14.867 6.613 1 90.38 84 SER A O 1
ATOM 666 N N . VAL A 1 85 ? 8.227 17.078 6.543 1 91.56 85 VAL A N 1
ATOM 667 C CA . VAL A 1 85 ? 8.008 17.141 5.102 1 91.56 85 VAL A CA 1
ATOM 668 C C . VAL A 1 85 ? 9.109 16.359 4.379 1 91.56 85 VAL A C 1
ATOM 670 O O . VAL A 1 85 ? 8.828 15.594 3.451 1 91.56 85 VAL A O 1
ATOM 673 N N . ARG A 1 86 ? 10.312 16.516 4.848 1 95 86 ARG A N 1
ATOM 674 C CA . ARG A 1 86 ? 11.445 15.812 4.25 1 95 86 ARG A CA 1
ATOM 675 C C . ARG A 1 86 ? 11.328 14.305 4.441 1 95 86 ARG A C 1
ATOM 677 O O . ARG A 1 86 ? 11.688 13.531 3.551 1 95 86 ARG A O 1
ATOM 684 N N . ALA A 1 87 ? 10.883 13.953 5.609 1 94.69 87 ALA A N 1
ATOM 685 C CA . ALA A 1 87 ? 10.664 12.531 5.859 1 94.69 87 ALA A CA 1
ATOM 686 C C . ALA A 1 87 ? 9.641 11.953 4.883 1 94.69 87 ALA A C 1
ATOM 688 O O . ALA A 1 87 ? 9.852 10.875 4.324 1 94.69 87 ALA A O 1
ATOM 689 N N . LEU A 1 88 ? 8.562 12.633 4.621 1 93.06 88 LEU A N 1
ATOM 690 C CA . LEU A 1 88 ? 7.539 12.18 3.686 1 93.06 88 LEU A CA 1
ATOM 691 C C . LEU A 1 88 ? 8.086 12.148 2.26 1 93.06 88 LEU A C 1
ATOM 693 O O . LEU A 1 88 ? 7.762 11.234 1.493 1 93.06 88 LEU A O 1
ATOM 697 N N . LYS A 1 89 ? 8.875 13.055 1.938 1 96.31 89 LYS A N 1
ATOM 698 C CA . LYS A 1 89 ? 9.516 13.078 0.624 1 96.31 89 LYS A CA 1
ATOM 699 C C . LYS A 1 89 ? 10.383 11.844 0.413 1 96.31 89 LYS A C 1
ATOM 701 O O . LYS A 1 89 ? 10.359 11.234 -0.658 1 96.31 89 LYS A O 1
ATOM 706 N N . LYS A 1 90 ? 11.141 11.562 1.441 1 97.75 90 LYS A N 1
ATOM 707 C CA . LYS A 1 90 ? 11.984 10.375 1.381 1 97.75 90 LYS A CA 1
ATOM 708 C C . LYS A 1 90 ? 11.148 9.102 1.258 1 97.75 90 LYS A C 1
ATOM 710 O O . LYS A 1 90 ? 11.508 8.188 0.517 1 97.75 90 LYS A O 1
ATOM 715 N N . ILE A 1 91 ? 10.031 9.039 1.958 1 95.94 91 ILE A N 1
ATOM 716 C CA . ILE A 1 91 ? 9.133 7.895 1.851 1 95.94 91 ILE A CA 1
ATOM 717 C C . ILE A 1 91 ? 8.586 7.805 0.43 1 95.94 91 ILE A C 1
ATOM 719 O O . ILE A 1 91 ? 8.547 6.723 -0.16 1 95.94 91 ILE A O 1
ATOM 723 N N . LYS A 1 92 ? 8.234 8.906 -0.113 1 95.44 92 LYS A N 1
ATOM 724 C CA . LYS A 1 92 ? 7.719 8.977 -1.477 1 95.44 92 LYS A CA 1
ATOM 725 C C . LYS A 1 92 ? 8.727 8.406 -2.475 1 95.44 92 LYS A C 1
ATOM 727 O O . LYS A 1 92 ? 8.375 7.566 -3.305 1 95.44 92 LYS A O 1
ATOM 732 N N . TYR A 1 93 ? 9.969 8.828 -2.285 1 97.94 93 TYR A N 1
ATOM 733 C CA . TYR A 1 93 ? 11 8.383 -3.217 1 97.94 93 TYR A CA 1
ATOM 734 C C . TYR A 1 93 ? 11.336 6.914 -3 1 97.94 93 TYR A C 1
ATOM 736 O O . TYR A 1 93 ? 11.656 6.199 -3.951 1 97.94 93 TYR A O 1
ATOM 744 N N . CYS A 1 94 ? 11.336 6.488 -1.762 1 97.44 94 CYS A N 1
ATOM 745 C CA . CYS A 1 94 ? 11.531 5.07 -1.488 1 97.44 94 CYS A CA 1
ATOM 746 C C . CYS A 1 94 ? 10.438 4.234 -2.141 1 97.44 94 CYS A C 1
ATOM 748 O O . CYS A 1 94 ? 10.719 3.227 -2.789 1 97.44 94 CYS A O 1
ATOM 750 N N . ALA A 1 95 ? 9.172 4.711 -1.997 1 96 95 ALA A N 1
ATOM 751 C CA . ALA A 1 95 ? 8.055 3.98 -2.594 1 96 95 ALA A CA 1
ATOM 752 C C . ALA A 1 95 ? 8.164 3.965 -4.117 1 96 95 ALA A C 1
ATOM 754 O O . ALA A 1 95 ? 7.938 2.932 -4.75 1 96 95 ALA A O 1
ATOM 755 N N . LEU A 1 96 ? 8.578 5.082 -4.703 1 96.88 96 LEU A N 1
ATOM 756 C CA . LEU A 1 96 ? 8.773 5.152 -6.148 1 96.88 96 LEU A CA 1
ATOM 757 C C . LEU A 1 96 ? 9.898 4.227 -6.594 1 96.88 96 LEU A C 1
ATOM 759 O O . LEU A 1 96 ? 9.781 3.545 -7.613 1 96.88 96 LEU A O 1
ATOM 763 N N . SER A 1 97 ? 10.969 4.242 -5.816 1 98 97 SER A N 1
ATOM 764 C CA . SER A 1 97 ? 12.094 3.373 -6.145 1 98 97 SER A CA 1
ATOM 765 C C . SER A 1 97 ? 11.688 1.904 -6.117 1 98 97 SER A C 1
ATOM 767 O O . SER A 1 97 ? 12.125 1.117 -6.961 1 98 97 SER A O 1
ATOM 769 N N . ILE A 1 98 ? 10.867 1.526 -5.168 1 96.81 98 ILE A N 1
ATOM 770 C CA . ILE A 1 98 ? 10.383 0.152 -5.082 1 96.81 98 ILE A CA 1
ATOM 771 C C . ILE A 1 98 ? 9.562 -0.187 -6.324 1 96.81 98 ILE A C 1
ATOM 773 O O . ILE A 1 98 ? 9.742 -1.252 -6.922 1 96.81 98 ILE A O 1
ATOM 777 N N . SER A 1 99 ? 8.719 0.713 -6.734 1 96.69 99 SER A N 1
ATOM 778 C CA . SER A 1 99 ? 7.926 0.502 -7.941 1 96.69 99 SER A CA 1
ATOM 779 C C . SER A 1 99 ? 8.82 0.306 -9.164 1 96.69 99 SER A C 1
ATOM 781 O O . SER A 1 99 ? 8.625 -0.638 -9.93 1 96.69 99 SER A O 1
ATOM 783 N N . LEU A 1 100 ? 9.82 1.096 -9.281 1 97.31 100 LEU A N 1
ATOM 784 C CA . LEU A 1 100 ? 10.719 1.034 -10.43 1 97.31 100 LEU A CA 1
ATOM 785 C C . LEU A 1 100 ? 11.531 -0.257 -10.414 1 97.31 100 LEU A C 1
ATOM 787 O O . LEU A 1 100 ? 11.766 -0.854 -11.469 1 97.31 100 LEU A O 1
ATOM 791 N N . LEU A 1 101 ? 11.961 -0.666 -9.281 1 97.25 101 LEU A N 1
ATOM 792 C CA . LEU A 1 101 ? 12.727 -1.905 -9.156 1 97.25 101 LEU A CA 1
ATOM 793 C C . LEU A 1 101 ? 11.867 -3.107 -9.539 1 97.25 101 LEU A C 1
ATOM 795 O O . LEU A 1 101 ? 12.336 -4.02 -10.219 1 97.25 101 LEU A O 1
ATOM 799 N N . TYR A 1 102 ? 10.609 -3.094 -9.109 1 96.75 102 TYR A N 1
ATOM 800 C CA . TYR A 1 102 ? 9.727 -4.191 -9.484 1 96.75 102 TYR A CA 1
ATOM 801 C C . TYR A 1 102 ? 9.391 -4.137 -10.977 1 96.75 102 TYR A C 1
ATOM 803 O O . TYR A 1 102 ? 9.234 -5.176 -11.617 1 96.75 102 TYR A O 1
ATOM 811 N N . ILE A 1 103 ? 9.266 -2.961 -11.516 1 96.75 103 ILE A N 1
ATOM 812 C CA . ILE A 1 103 ? 9.07 -2.838 -12.953 1 96.75 103 ILE A CA 1
ATOM 813 C C . ILE A 1 103 ? 10.281 -3.418 -13.695 1 96.75 103 ILE A C 1
ATOM 815 O O . ILE A 1 103 ? 10.125 -4.195 -14.633 1 96.75 103 ILE A O 1
ATOM 819 N N . ALA A 1 104 ? 11.438 -3.053 -13.219 1 96.25 104 ALA A N 1
ATOM 820 C CA . ALA A 1 104 ? 12.672 -3.559 -13.812 1 96.25 104 ALA A CA 1
ATOM 821 C C . ALA A 1 104 ? 12.766 -5.074 -13.68 1 96.25 104 ALA A C 1
ATOM 823 O O . ALA A 1 104 ? 13.344 -5.75 -14.531 1 96.25 104 ALA A O 1
ATOM 824 N N . GLY A 1 105 ? 12.195 -5.625 -12.602 1 96 105 GLY A N 1
ATOM 825 C CA . GLY A 1 105 ? 12.234 -7.055 -12.336 1 96 105 GLY A CA 1
ATOM 826 C C . GLY A 1 105 ? 11.133 -7.82 -13.047 1 96 105 GLY A C 1
ATOM 827 O O . GLY A 1 105 ? 11.133 -9.055 -13.055 1 96 105 GLY A O 1
ATOM 828 N N . MET A 1 106 ? 10.242 -7.164 -13.742 1 95.5 106 MET A N 1
ATOM 829 C CA . MET A 1 106 ? 9.078 -7.805 -14.328 1 95.5 106 MET A CA 1
ATOM 830 C C . MET A 1 106 ? 9.492 -8.852 -15.367 1 95.5 106 MET A C 1
ATOM 832 O O . MET A 1 106 ? 8.867 -9.906 -15.469 1 95.5 106 MET A O 1
ATOM 836 N N . PRO A 1 107 ? 10.531 -8.633 -16.141 1 93.88 107 PRO A N 1
ATOM 837 C CA . PRO A 1 107 ? 10.953 -9.688 -17.078 1 93.88 107 PRO A CA 1
ATOM 838 C C . PRO A 1 107 ? 11.305 -10.992 -16.359 1 93.88 107 PRO A C 1
ATOM 840 O O . PRO A 1 107 ? 11.008 -12.07 -16.859 1 93.88 107 PRO A O 1
ATOM 843 N N . LEU A 1 108 ? 11.898 -10.906 -15.25 1 93.19 108 LEU A N 1
ATOM 844 C CA . LEU A 1 108 ? 12.234 -12.094 -14.477 1 93.19 108 LEU A CA 1
ATOM 845 C C . LEU A 1 108 ? 10.969 -12.797 -13.992 1 93.19 108 LEU A C 1
ATOM 847 O O . LEU A 1 108 ? 10.867 -14.023 -14.07 1 93.19 108 LEU A O 1
ATOM 851 N N . PHE A 1 109 ? 10.031 -12.062 -13.5 1 92.81 109 PHE A N 1
ATOM 852 C CA . PHE A 1 109 ? 8.758 -12.617 -13.062 1 92.81 109 PHE A CA 1
ATOM 853 C C . PHE A 1 109 ? 8.031 -13.289 -14.219 1 92.81 109 PHE A C 1
ATOM 855 O O . PHE A 1 109 ? 7.418 -14.344 -14.047 1 92.81 109 PHE A O 1
ATOM 862 N N . TYR A 1 110 ? 8.117 -12.625 -15.32 1 92.38 110 TYR A N 1
ATOM 863 C CA . TYR A 1 110 ? 7.48 -13.172 -16.516 1 92.38 110 TYR A CA 1
ATOM 864 C C . TYR A 1 110 ? 8.109 -14.5 -16.906 1 92.38 110 TYR A C 1
ATOM 866 O O . TYR A 1 110 ? 7.402 -15.469 -17.188 1 92.38 110 TYR A O 1
ATOM 874 N N . LEU A 1 111 ? 9.445 -14.578 -16.938 1 90.38 111 LEU A N 1
ATOM 875 C CA . LEU A 1 111 ? 10.156 -15.797 -17.297 1 90.38 111 LEU A CA 1
ATOM 876 C C . LEU A 1 111 ? 9.789 -16.938 -16.344 1 90.38 111 LEU A C 1
ATOM 878 O O . LEU A 1 111 ? 9.5 -18.047 -16.797 1 90.38 111 LEU A O 1
ATOM 882 N N . LEU A 1 112 ? 9.758 -16.641 -15.094 1 88.62 112 LEU A N 1
ATOM 883 C CA . LEU A 1 112 ? 9.445 -17.672 -14.102 1 88.62 112 LEU A CA 1
ATOM 884 C C . LEU A 1 112 ? 8 -18.125 -14.242 1 88.62 112 LEU A C 1
ATOM 886 O O . LEU A 1 112 ? 7.723 -19.328 -14.18 1 88.62 112 LEU A O 1
ATOM 890 N N . GLY A 1 113 ? 7.133 -17.219 -14.391 1 88.44 113 GLY A N 1
ATOM 891 C CA . GLY A 1 113 ? 5.727 -17.547 -14.531 1 88.44 113 GLY A CA 1
ATOM 892 C C . GLY A 1 113 ? 5.43 -18.375 -15.781 1 88.44 113 GLY A C 1
ATOM 893 O O . GLY A 1 113 ? 4.613 -19.297 -15.742 1 88.44 113 GLY A O 1
ATOM 894 N N . GLU A 1 114 ? 6.09 -18.016 -16.844 1 87.44 114 GLU A N 1
ATOM 895 C CA . GLU A 1 114 ? 5.871 -18.719 -18.109 1 87.44 114 GLU A CA 1
ATOM 896 C C . GLU A 1 114 ? 6.445 -20.141 -18.062 1 87.44 114 GLU A C 1
ATOM 898 O O . GLU A 1 114 ? 5.773 -21.094 -18.438 1 87.44 114 GLU A O 1
ATOM 903 N N . ARG A 1 115 ? 7.633 -20.25 -17.609 1 86 115 ARG A N 1
ATOM 904 C CA . ARG A 1 115 ? 8.312 -21.531 -17.594 1 86 115 ARG A CA 1
ATOM 905 C C . ARG A 1 115 ? 7.656 -22.484 -16.609 1 86 115 ARG A C 1
ATOM 907 O O . ARG A 1 115 ? 7.531 -23.688 -16.875 1 86 115 ARG A O 1
ATOM 914 N N . ASP A 1 116 ? 7.246 -21.984 -15.508 1 85.62 116 ASP A N 1
ATOM 915 C CA . ASP A 1 116 ? 6.625 -22.828 -14.484 1 85.62 116 ASP A CA 1
ATOM 916 C C . ASP A 1 116 ? 5.105 -22.844 -14.641 1 85.62 116 ASP A C 1
ATOM 918 O O . ASP A 1 116 ? 4.395 -23.391 -13.789 1 85.62 116 ASP A O 1
ATOM 922 N N . ASP A 1 117 ? 4.582 -22.234 -15.711 1 82.56 117 ASP A N 1
ATOM 923 C CA . ASP A 1 117 ? 3.143 -22.125 -15.938 1 82.56 117 ASP A CA 1
ATOM 924 C C . ASP A 1 117 ? 2.424 -21.672 -14.664 1 82.56 117 ASP A C 1
ATOM 926 O O . ASP A 1 117 ? 1.427 -22.281 -14.266 1 82.56 117 ASP A O 1
ATOM 930 N N . ALA A 1 118 ? 3.109 -20.859 -13.945 1 83.56 118 ALA A N 1
ATOM 931 C CA . ALA A 1 118 ? 2.586 -20.266 -12.719 1 83.56 118 ALA A CA 1
ATOM 932 C C . ALA A 1 118 ? 2.32 -18.781 -12.898 1 83.56 118 ALA A C 1
ATOM 934 O O . ALA A 1 118 ? 3.094 -17.938 -12.43 1 83.56 118 ALA A O 1
ATOM 935 N N . PRO A 1 119 ? 1.14 -18.391 -13.477 1 82 119 PRO A N 1
ATOM 936 C CA . PRO A 1 119 ? 0.841 -16.984 -13.758 1 82 119 PRO A CA 1
ATOM 937 C C . PRO A 1 119 ? 0.77 -16.141 -12.492 1 82 119 PRO A C 1
ATOM 939 O O . PRO A 1 119 ? 0.952 -14.914 -12.547 1 82 119 PRO A O 1
ATOM 942 N N . GLY A 1 120 ? 0.566 -16.719 -11.43 1 82.69 120 GLY A N 1
ATOM 943 C CA . GLY A 1 120 ? 0.516 -16.016 -10.156 1 82.69 120 GLY A CA 1
ATOM 944 C C . GLY A 1 120 ? 1.785 -15.242 -9.852 1 82.69 120 GLY A C 1
ATOM 945 O O . GLY A 1 120 ? 1.739 -14.188 -9.219 1 82.69 120 GLY A O 1
ATOM 946 N N . ILE A 1 121 ? 2.85 -15.742 -10.375 1 86.81 121 ILE A N 1
ATOM 947 C CA . ILE A 1 121 ? 4.121 -15.07 -10.125 1 86.81 121 ILE A CA 1
ATOM 948 C C . ILE A 1 121 ? 4.137 -13.711 -10.82 1 86.81 121 ILE A C 1
ATOM 950 O O . ILE A 1 121 ? 4.594 -12.719 -10.25 1 86.81 121 ILE A O 1
ATOM 954 N N . ILE A 1 122 ? 3.652 -13.641 -11.984 1 88.19 122 ILE A N 1
ATOM 955 C CA . ILE A 1 122 ? 3.58 -12.398 -12.734 1 88.19 122 ILE A CA 1
ATOM 956 C C . ILE A 1 122 ? 2.645 -11.414 -12.031 1 88.19 122 ILE A C 1
ATOM 958 O O . ILE A 1 122 ? 2.969 -10.234 -11.883 1 88.19 122 ILE A O 1
ATOM 962 N N . VAL A 1 123 ? 1.562 -11.977 -11.547 1 86.44 123 VAL A N 1
ATOM 963 C CA . VAL A 1 123 ? 0.561 -11.164 -10.875 1 86.44 123 VAL A CA 1
ATOM 964 C C . VAL A 1 123 ? 1.149 -10.578 -9.586 1 86.44 123 VAL A C 1
ATOM 966 O O . VAL A 1 123 ? 0.912 -9.414 -9.258 1 86.44 123 VAL A O 1
ATOM 969 N N . ILE A 1 124 ? 1.913 -11.328 -8.906 1 88.06 124 ILE A N 1
ATOM 970 C CA . ILE A 1 124 ? 2.561 -10.852 -7.688 1 88.06 124 ILE A CA 1
ATOM 971 C C . ILE A 1 124 ? 3.426 -9.641 -8.008 1 88.06 124 ILE A C 1
ATOM 973 O O . ILE A 1 124 ? 3.363 -8.625 -7.309 1 88.06 124 ILE A O 1
ATOM 977 N N . GLY A 1 125 ? 4.23 -9.734 -9.07 1 91.38 125 GLY A N 1
ATOM 978 C CA . GLY A 1 125 ? 5.043 -8.609 -9.484 1 91.38 125 GLY A CA 1
ATOM 979 C C . GLY A 1 125 ? 4.23 -7.367 -9.805 1 91.38 125 GLY A C 1
ATOM 980 O O . GLY A 1 125 ? 4.582 -6.262 -9.391 1 91.38 125 GLY A O 1
ATOM 981 N N . MET A 1 126 ? 3.15 -7.527 -10.445 1 90.88 126 MET A N 1
ATOM 982 C CA . MET A 1 126 ? 2.295 -6.406 -10.82 1 90.88 126 MET A CA 1
ATOM 983 C C . MET A 1 126 ? 1.663 -5.766 -9.586 1 90.88 126 MET A C 1
ATOM 985 O O . MET A 1 126 ? 1.558 -4.543 -9.508 1 90.88 126 MET A O 1
ATOM 989 N N . VAL A 1 127 ? 1.244 -6.602 -8.695 1 89.12 127 VAL A N 1
ATOM 990 C CA . VAL A 1 127 ? 0.633 -6.117 -7.465 1 89.12 127 VAL A CA 1
ATOM 991 C C . VAL A 1 127 ? 1.652 -5.305 -6.668 1 89.12 127 VAL A C 1
ATOM 993 O O . VAL A 1 127 ? 1.323 -4.254 -6.113 1 89.12 127 VAL A O 1
ATOM 996 N N . MET A 1 128 ? 2.861 -5.762 -6.629 1 92.25 128 MET A N 1
ATOM 997 C CA . MET A 1 128 ? 3.904 -5.051 -5.898 1 92.25 128 MET A CA 1
ATOM 998 C C . MET A 1 128 ? 4.18 -3.689 -6.531 1 92.25 128 MET A C 1
ATOM 1000 O O . MET A 1 128 ? 4.332 -2.691 -5.824 1 92.25 128 MET A O 1
ATOM 1004 N N . VAL A 1 129 ? 4.211 -3.676 -7.875 1 94 129 VAL A N 1
ATOM 1005 C CA . VAL A 1 129 ? 4.387 -2.412 -8.586 1 94 129 VAL A CA 1
ATOM 1006 C C . VAL A 1 129 ? 3.244 -1.462 -8.242 1 94 129 VAL A C 1
ATOM 1008 O O . VAL A 1 129 ? 3.477 -0.306 -7.879 1 94 129 VAL A O 1
ATOM 1011 N N . PHE A 1 130 ? 2.064 -1.965 -8.266 1 91.19 130 PHE A N 1
ATOM 1012 C CA . PHE A 1 130 ? 0.874 -1.152 -8.055 1 91.19 130 PHE A CA 1
ATOM 1013 C C . PHE A 1 130 ? 0.809 -0.654 -6.617 1 91.19 130 PHE A C 1
ATOM 1015 O O . PHE A 1 130 ? 0.546 0.526 -6.375 1 91.19 130 PHE A O 1
ATOM 1022 N N . ALA A 1 131 ? 0.992 -1.623 -5.68 1 89.06 131 ALA A N 1
ATOM 1023 C CA . ALA A 1 131 ? 0.942 -1.259 -4.266 1 89.06 131 ALA A CA 1
ATOM 1024 C C . ALA A 1 131 ? 1.941 -0.149 -3.949 1 89.06 131 ALA A C 1
ATOM 1026 O O . ALA A 1 131 ? 1.617 0.803 -3.236 1 89.06 131 ALA A O 1
ATOM 1027 N N . SER A 1 132 ? 3.123 -0.244 -4.465 1 92.94 132 SER A N 1
ATOM 1028 C CA . SER A 1 132 ? 4.145 0.768 -4.211 1 92.94 132 SER A CA 1
ATOM 1029 C C . SER A 1 132 ? 3.785 2.094 -4.871 1 92.94 132 SER A C 1
ATOM 1031 O O . SER A 1 132 ? 4.086 3.162 -4.336 1 92.94 132 SER A O 1
ATOM 1033 N N . LEU A 1 133 ? 3.098 2.049 -5.988 1 91.62 133 LEU A N 1
ATOM 1034 C CA . LEU A 1 133 ? 2.633 3.273 -6.629 1 91.62 133 LEU A CA 1
ATOM 1035 C C . LEU A 1 133 ? 1.557 3.953 -5.789 1 91.62 133 LEU A C 1
ATOM 1037 O O . LEU A 1 133 ? 1.532 5.18 -5.676 1 91.62 133 LEU A O 1
ATOM 1041 N N . VAL A 1 134 ? 0.696 3.1 -5.281 1 88.88 134 VAL A N 1
ATOM 1042 C CA . VAL A 1 134 ? -0.337 3.633 -4.398 1 88.88 134 VAL A CA 1
ATOM 1043 C C . VAL A 1 134 ? 0.312 4.355 -3.221 1 88.88 134 VAL A C 1
ATOM 1045 O O . VAL A 1 134 ? -0.065 5.48 -2.891 1 88.88 134 VAL A O 1
ATOM 1048 N N . ILE A 1 135 ? 1.315 3.752 -2.613 1 90.56 135 ILE A N 1
ATOM 1049 C CA . ILE A 1 135 ? 2.004 4.355 -1.478 1 90.56 135 ILE A CA 1
ATOM 1050 C C . ILE A 1 135 ? 2.697 5.645 -1.919 1 90.56 135 ILE A C 1
ATOM 1052 O O . ILE A 1 135 ? 2.715 6.629 -1.18 1 90.56 135 ILE A O 1
ATOM 1056 N N . THR A 1 136 ? 3.271 5.625 -3.127 1 92.88 136 THR A N 1
ATOM 1057 C CA . THR A 1 136 ? 3.924 6.82 -3.656 1 92.88 136 THR A CA 1
ATOM 1058 C C . THR A 1 136 ? 2.939 7.98 -3.742 1 92.88 136 THR A C 1
ATOM 1060 O O . THR A 1 136 ? 3.232 9.086 -3.277 1 92.88 136 THR A O 1
ATOM 1063 N N . VAL A 1 137 ? 1.821 7.699 -4.258 1 88.44 137 VAL A N 1
ATOM 1064 C CA . VAL A 1 137 ? 0.82 8.75 -4.43 1 88.44 137 VAL A CA 1
ATOM 1065 C C . VAL A 1 137 ? 0.314 9.211 -3.062 1 88.44 137 VAL A C 1
ATOM 1067 O O . VAL A 1 137 ? 0.168 10.406 -2.82 1 88.44 137 VAL A O 1
ATOM 1070 N N . PHE A 1 138 ? 0.063 8.234 -2.184 1 85.5 138 PHE A N 1
ATOM 1071 C CA . PHE A 1 138 ? -0.409 8.594 -0.851 1 85.5 138 PHE A CA 1
ATOM 1072 C C . PHE A 1 138 ? 0.632 9.422 -0.113 1 85.5 138 PHE A C 1
ATOM 1074 O O . PHE A 1 138 ? 0.292 10.406 0.554 1 85.5 138 PHE A O 1
ATOM 1081 N N . ALA A 1 139 ? 1.841 9.039 -0.216 1 89.88 139 ALA A N 1
ATOM 1082 C CA . ALA A 1 139 ? 2.904 9.82 0.418 1 89.88 139 ALA A CA 1
ATOM 1083 C C . ALA A 1 139 ? 2.986 11.219 -0.174 1 89.88 139 ALA A C 1
ATOM 1085 O O . ALA A 1 139 ? 3.209 12.195 0.549 1 89.88 139 ALA A O 1
ATOM 1086 N N . ALA A 1 140 ? 2.82 11.336 -1.437 1 89.56 140 ALA A N 1
ATOM 1087 C CA . ALA A 1 140 ? 2.82 12.641 -2.1 1 89.56 140 ALA A CA 1
ATOM 1088 C C . ALA A 1 140 ? 1.666 13.508 -1.604 1 89.56 140 ALA A C 1
ATOM 1090 O O . ALA A 1 140 ? 1.831 14.711 -1.397 1 89.56 140 ALA A O 1
ATOM 1091 N N . VAL A 1 141 ? 0.555 12.891 -1.491 1 83.88 141 VAL A N 1
ATOM 1092 C CA . VAL A 1 141 ? -0.604 13.609 -0.974 1 83.88 141 VAL A CA 1
ATOM 1093 C C . VAL A 1 141 ? -0.315 14.102 0.441 1 83.88 141 VAL A C 1
ATOM 1095 O O . VAL A 1 141 ? -0.584 15.266 0.766 1 83.88 141 VAL A O 1
ATOM 1098 N N . LEU A 1 142 ? 0.292 13.328 1.236 1 82.56 142 LEU A N 1
ATOM 1099 C CA . LEU A 1 142 ? 0.626 13.688 2.609 1 82.56 142 LEU A CA 1
ATOM 1100 C C . LEU A 1 142 ? 1.683 14.789 2.639 1 82.56 142 LEU A C 1
ATOM 1102 O O . LEU A 1 142 ? 1.618 15.695 3.473 1 82.56 142 LEU A O 1
ATOM 1106 N N . GLN A 1 143 ? 2.559 14.5 1.837 1 87.38 143 GLN A N 1
ATOM 1107 C CA . GLN A 1 143 ? 3.605 15.516 1.736 1 87.38 143 GLN A CA 1
ATOM 1108 C C . GLN A 1 143 ? 3.018 16.891 1.426 1 87.38 143 GLN A C 1
ATOM 1110 O O . GLN A 1 143 ? 3.379 17.875 2.061 1 87.38 143 GLN A O 1
ATOM 1115 N N . LYS A 1 144 ? 2.16 16.969 0.51 1 84.88 144 LYS A N 1
ATOM 1116 C CA . LYS A 1 144 ? 1.519 18.234 0.133 1 84.88 144 LYS A CA 1
ATOM 1117 C C . LYS A 1 144 ? 0.693 18.797 1.287 1 84.88 144 LYS A C 1
ATOM 1119 O O . LYS A 1 144 ? 0.725 20 1.55 1 84.88 144 LYS A O 1
ATOM 1124 N N . LEU A 1 145 ? 0.026 17.984 1.924 1 79.06 145 LEU A N 1
ATOM 1125 C CA . LEU A 1 145 ? -0.774 18.391 3.074 1 79.06 145 LEU A CA 1
ATOM 1126 C C . LEU A 1 145 ? 0.108 18.969 4.172 1 79.06 145 LEU A C 1
ATOM 1128 O O . LEU A 1 145 ? -0.213 20.016 4.742 1 79.06 145 LEU A O 1
ATOM 1132 N N . LEU A 1 146 ? 1.157 18.281 4.453 1 82.81 146 LEU A N 1
ATOM 1133 C CA . LEU A 1 146 ? 2.039 18.719 5.531 1 82.81 146 LEU A CA 1
ATOM 1134 C C . LEU A 1 146 ? 2.74 20.016 5.164 1 82.81 146 LEU A C 1
ATOM 1136 O O . LEU A 1 146 ? 2.961 20.875 6.027 1 82.81 146 LEU A O 1
ATOM 1140 N N . GLN A 1 147 ? 3.125 20.078 3.963 1 85.81 147 GLN A N 1
ATOM 1141 C CA . GLN A 1 147 ? 3.73 21.328 3.508 1 85.81 147 GLN A CA 1
ATOM 1142 C C . GLN A 1 147 ? 2.793 22.516 3.73 1 85.81 147 GLN A C 1
ATOM 1144 O O . GLN A 1 147 ? 3.221 23.578 4.184 1 85.81 147 GLN A O 1
ATOM 1149 N N . LYS A 1 148 ? 1.594 22.359 3.424 1 80.62 148 LYS A N 1
ATOM 1150 C CA . LYS A 1 148 ? 0.612 23.406 3.654 1 80.62 148 LYS A CA 1
ATOM 1151 C C . LYS A 1 148 ? 0.461 23.703 5.145 1 80.62 148 LYS A C 1
ATOM 1153 O O . LYS A 1 148 ? 0.301 24.859 5.539 1 80.62 148 LYS A O 1
ATOM 1158 N N . ALA A 1 149 ? 0.552 22.75 5.906 1 76 149 ALA A N 1
ATOM 1159 C CA . ALA A 1 149 ? 0.445 22.906 7.352 1 76 149 ALA A CA 1
ATOM 1160 C C . ALA A 1 149 ? 1.635 23.688 7.91 1 76 149 ALA A C 1
ATOM 1162 O O . ALA A 1 149 ? 1.474 24.547 8.781 1 76 149 ALA A O 1
ATOM 1163 N N . VAL A 1 150 ? 2.711 23.328 7.461 1 81.19 150 VAL A N 1
ATOM 1164 C CA . VAL A 1 150 ? 3.926 24 7.898 1 81.19 150 VAL A CA 1
ATOM 1165 C C . VAL A 1 150 ? 3.842 25.484 7.547 1 81.19 150 VAL A C 1
ATOM 1167 O O . VAL A 1 150 ? 4.215 26.344 8.352 1 81.19 150 VAL A O 1
ATOM 1170 N N . GLU A 1 151 ? 3.381 25.766 6.371 1 80.88 151 GLU A N 1
ATOM 1171 C CA . GLU A 1 151 ? 3.219 27.156 5.941 1 80.88 151 GLU A CA 1
ATOM 1172 C C . GLU A 1 151 ? 2.236 27.906 6.84 1 80.88 151 GLU A C 1
ATOM 1174 O O . GLU A 1 151 ? 2.494 29.047 7.238 1 80.88 151 GLU A O 1
ATOM 1179 N N . ILE A 1 152 ? 1.213 27.344 7.195 1 71.5 152 ILE A N 1
ATOM 1180 C CA . ILE A 1 152 ? 0.197 27.953 8.039 1 71.5 152 ILE A CA 1
ATOM 1181 C C . ILE A 1 152 ? 0.759 28.188 9.438 1 71.5 152 ILE A C 1
ATOM 1183 O O . ILE A 1 152 ? 0.556 29.25 10.031 1 71.5 152 ILE A O 1
ATOM 1187 N N . LYS A 1 153 ? 1.383 27.188 9.906 1 73.94 153 LYS A N 1
ATOM 1188 C CA . LYS A 1 153 ? 1.986 27.328 11.227 1 73.94 153 LYS A CA 1
ATOM 1189 C C . LYS A 1 153 ? 3.012 28.453 11.25 1 73.94 153 LYS A C 1
ATOM 1191 O O . LYS A 1 153 ? 3.068 29.234 12.211 1 73.94 153 LYS A O 1
ATOM 1196 N N . SER A 1 154 ? 3.805 28.469 10.242 1 75.12 154 SER A N 1
ATOM 1197 C CA . SER A 1 154 ? 4.828 29.5 10.164 1 75.12 154 SER A CA 1
ATOM 1198 C C . SER A 1 154 ? 4.207 30.891 10.109 1 75.12 154 SER A C 1
ATOM 1200 O O . SER A 1 154 ? 4.73 31.844 10.703 1 75.12 154 SER A O 1
ATOM 1202 N N . GLU A 1 155 ? 3.16 31.047 9.367 1 73.38 155 GLU A N 1
ATOM 1203 C CA . GLU A 1 155 ? 2.457 32.312 9.297 1 73.38 155 GLU A CA 1
ATOM 1204 C C . GLU A 1 155 ? 1.878 32.719 10.656 1 73.38 155 GLU A C 1
ATOM 1206 O O . GLU A 1 155 ? 1.903 33.875 11.031 1 73.38 155 GLU A O 1
ATOM 1211 N N . ASN A 1 156 ? 1.464 31.75 11.3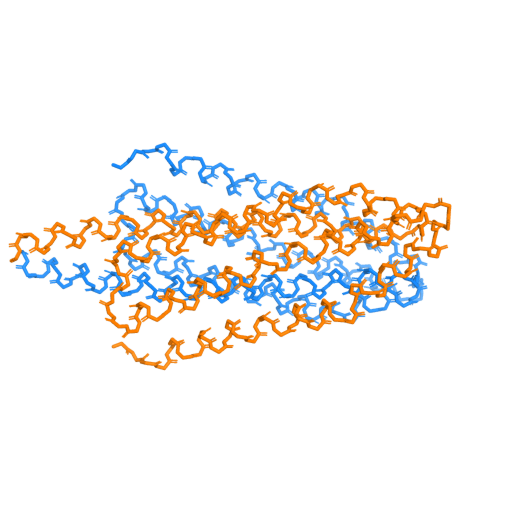59 1 70 156 ASN A N 1
ATOM 1212 C CA . ASN A 1 156 ? 0.916 32 12.688 1 70 156 ASN A CA 1
ATOM 1213 C C . ASN A 1 156 ? 2.01 32.375 13.688 1 70 156 ASN A C 1
ATOM 1215 O O . ASN A 1 156 ? 1.808 33.25 14.539 1 70 156 ASN A O 1
ATOM 1219 N N . ASP A 1 157 ? 3.146 31.75 13.672 1 69.94 157 ASP A N 1
ATOM 1220 C CA . ASP A 1 157 ? 4.262 32.062 14.562 1 69.94 157 ASP A CA 1
ATOM 1221 C C . ASP A 1 157 ? 4.773 33.469 14.352 1 69.94 157 ASP A C 1
ATOM 1223 O O . ASP A 1 157 ? 5.293 34.094 15.281 1 69.94 157 ASP A O 1
ATOM 1227 N N . LEU A 1 158 ? 4.656 33.875 13.062 1 64.19 158 LEU A N 1
ATOM 1228 C CA . LEU A 1 158 ? 5.125 35.219 12.727 1 64.19 158 LEU A CA 1
ATOM 1229 C C . LEU A 1 158 ? 4.172 36.281 13.273 1 64.19 158 LEU A C 1
ATOM 1231 O O . LEU A 1 158 ? 4.586 37.406 13.539 1 64.19 158 LEU A O 1
ATOM 1235 N N . VAL A 1 159 ? 2.857 35.938 13.312 1 61.25 159 VAL A N 1
ATOM 1236 C CA . VAL A 1 159 ? 1.878 36.938 13.719 1 61.25 159 VAL A CA 1
ATOM 1237 C C . VAL A 1 159 ? 1.782 36.969 15.242 1 61.25 159 VAL A C 1
ATOM 1239 O O . VAL A 1 159 ? 1.331 37.969 15.812 1 61.25 159 VAL A O 1
ATOM 1242 N N . VAL A 1 160 ? 1.992 35.938 15.906 1 56.38 160 VAL A N 1
ATOM 1243 C CA . VAL A 1 160 ? 1.925 36 17.359 1 56.38 160 VAL A CA 1
ATOM 1244 C C . VAL A 1 160 ? 3.301 36.344 17.922 1 56.38 160 VAL A C 1
ATOM 1246 O O . VAL A 1 160 ? 4.324 35.906 17.391 1 56.38 160 VAL A O 1
ATOM 1249 N N . MET B 1 1 ? -0.76 28.297 -3.561 1 44.72 1 MET B N 1
ATOM 1250 C CA . MET B 1 1 ? -0.306 26.922 -3.652 1 44.72 1 MET B CA 1
ATOM 1251 C C . MET B 1 1 ? -0.61 26.328 -5.027 1 44.72 1 MET B C 1
ATOM 1253 O O . MET B 1 1 ? -1.685 26.562 -5.582 1 44.72 1 MET B O 1
ATOM 1257 N N . LYS B 1 2 ? 0.401 25.984 -5.805 1 53.16 2 LYS B N 1
ATOM 1258 C CA . LYS B 1 2 ? 0.194 25.875 -7.246 1 53.16 2 LYS B CA 1
ATOM 1259 C C . LYS B 1 2 ? -0.768 24.75 -7.582 1 53.16 2 LYS B C 1
ATOM 1261 O O . LYS B 1 2 ? -0.553 23.594 -7.18 1 53.16 2 LYS B O 1
ATOM 1266 N N . LYS B 1 3 ? -2.062 24.922 -7.879 1 57.66 3 LYS B N 1
ATOM 1267 C CA . LYS B 1 3 ? -3.182 24.141 -8.398 1 57.66 3 LYS B CA 1
ATOM 1268 C C . LYS B 1 3 ? -2.688 22.938 -9.195 1 57.66 3 LYS B C 1
ATOM 1270 O O . LYS B 1 3 ? -3.334 21.891 -9.219 1 57.66 3 LYS B O 1
ATOM 1275 N N . GLY B 1 4 ? -1.419 23.062 -9.539 1 63.31 4 GLY B N 1
ATOM 1276 C CA . GLY B 1 4 ? -0.88 22.062 -10.453 1 63.31 4 GLY B CA 1
ATOM 1277 C C . GLY B 1 4 ? -0.528 20.766 -9.766 1 63.31 4 GLY B C 1
ATOM 1278 O O . GLY B 1 4 ? -0.798 19.688 -10.297 1 63.31 4 GLY B O 1
ATOM 1279 N N . SER B 1 5 ? -0.152 20.828 -8.539 1 77.56 5 SER B N 1
ATOM 1280 C CA . SER B 1 5 ? 0.339 19.625 -7.863 1 77.56 5 SER B CA 1
ATOM 1281 C C . SER B 1 5 ? -0.812 18.719 -7.422 1 77.56 5 SER B C 1
ATOM 1283 O O . SER B 1 5 ? -0.757 17.5 -7.594 1 77.56 5 SER B O 1
ATOM 1285 N N . THR B 1 6 ? -1.999 19.344 -7.133 1 86.19 6 THR B N 1
ATOM 1286 C CA . THR B 1 6 ? -3.115 18.516 -6.688 1 86.19 6 THR B CA 1
ATOM 1287 C C . THR B 1 6 ? -3.832 17.891 -7.883 1 86.19 6 THR B C 1
ATOM 1289 O O . THR B 1 6 ? -4.383 16.797 -7.777 1 86.19 6 THR B O 1
ATOM 1292 N N . LEU B 1 7 ? -3.73 18.578 -9.008 1 88.88 7 LEU B N 1
ATOM 1293 C CA . LEU B 1 7 ? -4.34 18.031 -10.211 1 88.88 7 LEU B CA 1
ATOM 1294 C C . LEU B 1 7 ? -3.648 16.734 -10.617 1 88.88 7 LEU B C 1
ATOM 1296 O O . LEU B 1 7 ? -4.312 15.758 -10.984 1 88.88 7 LEU B O 1
ATOM 1300 N N . PHE B 1 8 ? -2.387 16.766 -10.57 1 89.38 8 PHE B N 1
ATOM 1301 C CA . PHE B 1 8 ? -1.615 15.57 -10.891 1 89.38 8 PHE B CA 1
ATOM 1302 C C . PHE B 1 8 ? -1.96 14.43 -9.938 1 89.38 8 PHE B C 1
ATOM 1304 O O . PHE B 1 8 ? -2.16 13.289 -10.375 1 89.38 8 PHE B O 1
ATOM 1311 N N . LEU B 1 9 ? -2.059 14.727 -8.656 1 88.88 9 LEU B N 1
ATOM 1312 C CA . LEU B 1 9 ? -2.365 13.703 -7.664 1 88.88 9 LEU B CA 1
ATOM 1313 C C . LEU B 1 9 ? -3.781 13.172 -7.855 1 88.88 9 LEU B C 1
ATOM 1315 O O . LEU B 1 9 ? -4.02 11.969 -7.73 1 88.88 9 LEU B O 1
ATOM 1319 N N . LYS B 1 10 ? -4.668 14.062 -8.227 1 91.38 10 LYS B N 1
ATOM 1320 C CA . LYS B 1 10 ? -6.035 13.633 -8.5 1 91.38 10 LYS B CA 1
ATOM 1321 C C . LYS B 1 10 ? -6.094 12.703 -9.703 1 91.38 10 LYS B C 1
ATOM 1323 O O . LYS B 1 10 ? -6.777 11.672 -9.672 1 91.38 10 LYS B O 1
ATOM 1328 N N . ALA B 1 11 ? -5.371 13.062 -10.656 1 92.62 11 ALA B N 1
ATOM 1329 C CA . ALA B 1 11 ? -5.301 12.203 -11.836 1 92.62 11 ALA B CA 1
ATOM 1330 C C . ALA B 1 11 ? -4.688 10.844 -11.492 1 92.62 11 ALA B C 1
ATOM 1332 O O . ALA B 1 11 ? -5.16 9.805 -11.953 1 92.62 11 ALA B O 1
ATOM 1333 N N . ALA B 1 12 ? -3.688 10.906 -10.711 1 90.81 12 ALA B N 1
ATOM 1334 C CA . ALA B 1 12 ? -3.039 9.664 -10.281 1 90.81 12 ALA B CA 1
ATOM 1335 C C . ALA B 1 12 ? -4.012 8.773 -9.516 1 90.81 12 ALA B C 1
ATOM 1337 O O . ALA B 1 12 ? -4.039 7.555 -9.727 1 90.81 12 ALA B O 1
ATOM 1338 N N . LEU B 1 13 ? -4.824 9.359 -8.688 1 91.94 13 LEU B N 1
ATOM 1339 C CA . LEU B 1 13 ? -5.812 8.609 -7.926 1 91.94 13 LEU B CA 1
ATOM 1340 C C . LEU B 1 13 ? -6.828 7.945 -8.852 1 91.94 13 LEU B C 1
ATOM 1342 O O . LEU B 1 13 ? -7.168 6.773 -8.672 1 91.94 13 LEU B O 1
ATOM 1346 N N . ILE B 1 14 ? -7.262 8.648 -9.875 1 91.94 14 ILE B N 1
ATOM 1347 C CA . ILE B 1 14 ? -8.219 8.109 -10.836 1 91.94 14 ILE B CA 1
ATOM 1348 C C . ILE B 1 14 ? -7.566 6.973 -11.625 1 91.94 14 ILE B C 1
ATOM 1350 O O . ILE B 1 14 ? -8.172 5.91 -11.805 1 91.94 14 ILE B O 1
ATOM 1354 N N . LEU B 1 15 ? -6.344 7.223 -11.945 1 91.5 15 LEU B N 1
ATOM 1355 C CA . LEU B 1 15 ? -5.621 6.234 -12.734 1 91.5 15 LEU B CA 1
ATOM 1356 C C . LEU B 1 15 ? -5.375 4.965 -11.93 1 91.5 15 LEU B C 1
ATOM 1358 O O . LEU B 1 15 ? -5.359 3.863 -12.492 1 91.5 15 LEU B O 1
ATOM 1362 N N . MET B 1 16 ? -5.242 5.082 -10.586 1 91.81 16 MET B N 1
ATOM 1363 C CA . MET B 1 16 ? -5.016 3.922 -9.734 1 91.81 16 MET B CA 1
ATOM 1364 C C . MET B 1 16 ? -6.238 3.01 -9.711 1 91.81 16 MET B C 1
ATOM 1366 O O . MET B 1 16 ? -6.117 1.809 -9.469 1 91.81 16 MET B O 1
ATOM 1370 N N . GLY B 1 17 ? -7.434 3.607 -10.008 1 93.5 17 GLY B N 1
ATOM 1371 C CA . GLY B 1 17 ? -8.656 2.816 -10.016 1 93.5 17 GLY B CA 1
ATOM 1372 C C . GLY B 1 17 ? -8.797 1.952 -11.258 1 93.5 17 GLY B C 1
ATOM 1373 O O . GLY B 1 17 ? -9.492 0.934 -11.234 1 93.5 17 GLY B O 1
ATOM 1374 N N . ILE B 1 18 ? -8.094 2.281 -12.297 1 93.31 18 ILE B N 1
ATOM 1375 C CA . ILE B 1 18 ? -8.289 1.638 -13.594 1 93.31 18 ILE B CA 1
ATOM 1376 C C . ILE B 1 18 ? -7.734 0.216 -13.547 1 93.31 18 ILE B C 1
ATOM 1378 O O . ILE B 1 18 ? -8.422 -0.738 -13.922 1 93.31 18 ILE B O 1
ATOM 1382 N N . PRO B 1 19 ? -6.496 0.02 -13.078 1 90.5 19 PRO B N 1
ATOM 1383 C CA . PRO B 1 19 ? -5.988 -1.353 -13.008 1 90.5 19 PRO B CA 1
ATOM 1384 C C . PRO B 1 19 ? -6.852 -2.258 -12.133 1 90.5 19 PRO B C 1
ATOM 1386 O O . PRO B 1 19 ? -7.062 -3.426 -12.461 1 90.5 19 PRO B O 1
ATOM 1389 N N . VAL B 1 20 ? -7.332 -1.749 -11.07 1 93.75 20 VAL B N 1
ATOM 1390 C CA . VAL B 1 20 ? -8.18 -2.543 -10.188 1 93.75 20 VAL B CA 1
ATOM 1391 C C . VAL B 1 20 ? -9.484 -2.887 -10.891 1 93.75 20 VAL B C 1
ATOM 1393 O O . VAL B 1 20 ? -9.961 -4.023 -10.805 1 93.75 20 VAL B O 1
ATOM 1396 N N . LEU B 1 21 ? -10.039 -1.914 -11.648 1 94.19 21 LEU B N 1
ATOM 1397 C CA . LEU B 1 21 ? -11.258 -2.168 -12.406 1 94.19 21 LEU B CA 1
ATOM 1398 C C . LEU B 1 21 ? -11.023 -3.244 -13.469 1 94.19 21 LEU B C 1
ATOM 1400 O O . LEU B 1 21 ? -11.844 -4.148 -13.633 1 94.19 21 LEU B O 1
ATOM 1404 N N . ALA B 1 22 ? -9.938 -3.107 -14.172 1 91.69 22 ALA B N 1
ATOM 1405 C CA . ALA B 1 22 ? -9.578 -4.102 -15.18 1 91.69 22 ALA B CA 1
ATOM 1406 C C . ALA B 1 22 ? -9.438 -5.488 -14.555 1 91.69 22 ALA B C 1
ATOM 1408 O O . ALA B 1 22 ? -9.914 -6.48 -15.109 1 91.69 22 ALA B O 1
ATOM 1409 N N . LEU B 1 23 ? -8.836 -5.602 -13.43 1 90.69 23 LEU B N 1
ATOM 1410 C CA . LEU B 1 23 ? -8.695 -6.879 -12.734 1 90.69 23 LEU B CA 1
ATOM 1411 C C . LEU B 1 23 ? -10.055 -7.434 -12.328 1 90.69 23 LEU B C 1
ATOM 1413 O O . LEU B 1 23 ? -10.305 -8.633 -12.453 1 90.69 23 LEU B O 1
ATOM 1417 N N . CYS B 1 24 ? -10.914 -6.602 -11.859 1 93.94 24 CYS B N 1
ATOM 1418 C CA . CYS B 1 24 ? -12.242 -7.023 -11.445 1 93.94 24 CYS B CA 1
ATOM 1419 C C . CYS B 1 24 ? -13.039 -7.559 -12.625 1 93.94 24 CYS B C 1
ATOM 1421 O O . CYS B 1 24 ? -13.781 -8.531 -12.492 1 93.94 24 CYS B O 1
ATOM 1423 N N . ILE B 1 25 ? -12.867 -6.961 -13.773 1 94.69 25 ILE B N 1
ATOM 1424 C CA . ILE B 1 25 ? -13.672 -7.309 -14.945 1 94.69 25 ILE B CA 1
ATOM 1425 C C . ILE B 1 25 ? -13.07 -8.539 -15.633 1 94.69 25 ILE B C 1
ATOM 1427 O O . ILE B 1 25 ? -13.805 -9.445 -16.031 1 94.69 25 ILE B O 1
ATOM 1431 N N . PHE B 1 26 ? -11.734 -8.625 -15.719 1 92 26 PHE B N 1
ATOM 1432 C CA . PHE B 1 26 ? -11.117 -9.656 -16.547 1 92 26 PHE B CA 1
ATOM 1433 C C . PHE B 1 26 ? -10.492 -10.742 -15.695 1 92 26 PHE B C 1
ATOM 1435 O O . PHE B 1 26 ? -10.578 -11.93 -16.031 1 92 26 PHE B O 1
ATOM 1442 N N . LEU B 1 27 ? -9.891 -10.422 -14.625 1 88.56 27 LEU B N 1
ATOM 1443 C CA . LEU B 1 27 ? -9.109 -11.391 -13.859 1 88.56 27 LEU B CA 1
ATOM 1444 C C . LEU B 1 27 ? -10 -12.164 -12.891 1 88.56 27 LEU B C 1
ATOM 1446 O O . LEU B 1 27 ? -9.867 -13.383 -12.75 1 88.56 27 LEU B O 1
ATOM 1450 N N . VAL B 1 28 ? -10.891 -11.484 -12.203 1 93.62 28 VAL B N 1
ATOM 1451 C CA . VAL B 1 28 ? -11.711 -12.117 -11.18 1 93.62 28 VAL B CA 1
ATOM 1452 C C . VAL B 1 28 ? -12.547 -13.234 -11.805 1 93.62 28 VAL B C 1
ATOM 1454 O O . VAL B 1 28 ? -12.555 -14.359 -11.305 1 93.62 28 VAL B O 1
ATOM 1457 N N . PRO B 1 29 ? -13.188 -13.031 -12.906 1 94 29 PRO B N 1
ATOM 1458 C CA . PRO B 1 29 ? -13.93 -14.141 -13.523 1 94 29 PRO B CA 1
ATOM 1459 C C . PRO B 1 29 ? -13.016 -15.289 -13.945 1 94 29 PRO B C 1
ATOM 1461 O O . PRO B 1 29 ? -13.406 -16.453 -13.844 1 94 29 PRO B O 1
ATOM 1464 N N . GLU B 1 30 ? -11.906 -14.992 -14.383 1 90.81 30 GLU B N 1
ATOM 1465 C CA . GLU B 1 30 ? -10.953 -16.031 -14.758 1 90.81 30 GLU B CA 1
ATOM 1466 C C . GLU B 1 30 ? -10.547 -16.875 -13.547 1 90.81 30 GLU B C 1
ATOM 1468 O O . GLU B 1 30 ? -10.445 -18.094 -13.641 1 90.81 30 GLU B O 1
ATOM 1473 N N . ILE B 1 31 ? -10.328 -16.25 -12.477 1 89.31 31 ILE B N 1
ATOM 1474 C CA . ILE B 1 31 ? -9.953 -16.953 -11.25 1 89.31 31 ILE B CA 1
ATOM 1475 C C . ILE B 1 31 ? -11.125 -17.797 -10.766 1 89.31 31 ILE B C 1
ATOM 1477 O O . ILE B 1 31 ? -10.938 -18.953 -10.344 1 89.31 31 ILE B O 1
ATOM 1481 N N . ALA B 1 32 ? -12.273 -17.203 -10.797 1 93.44 32 ALA B N 1
A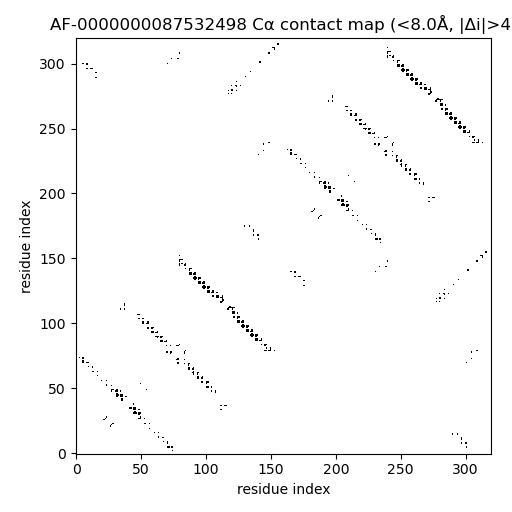TOM 1482 C CA . ALA B 1 32 ? -13.469 -17.938 -10.383 1 93.44 32 ALA B CA 1
ATOM 1483 C C . ALA B 1 32 ? -13.688 -19.172 -11.258 1 93.44 32 ALA B C 1
ATOM 1485 O O . ALA B 1 32 ? -13.992 -20.25 -10.742 1 93.44 32 ALA B O 1
ATOM 1486 N N . GLY B 1 33 ? -13.578 -19 -12.555 1 93 33 GLY B N 1
ATOM 1487 C CA . GLY B 1 33 ? -13.688 -20.141 -13.453 1 93 33 GLY B CA 1
ATOM 1488 C C . GLY B 1 33 ? -12.641 -21.203 -13.203 1 93 33 GLY B C 1
ATOM 1489 O O . GLY B 1 33 ? -12.945 -22.406 -13.242 1 93 33 GLY B O 1
ATOM 1490 N N . PHE B 1 34 ? -11.453 -20.734 -12.961 1 90.12 34 PHE B N 1
ATOM 1491 C CA . PHE B 1 34 ? -10.359 -21.641 -12.656 1 90.12 34 PHE B CA 1
ATOM 1492 C C . PHE B 1 34 ? -10.648 -22.422 -11.375 1 90.12 34 PHE B C 1
ATOM 1494 O O . PHE B 1 34 ? -10.375 -23.625 -11.297 1 90.12 34 PHE B O 1
ATOM 1501 N N . ALA B 1 35 ? -11.117 -21.766 -10.406 1 91.69 35 ALA B N 1
ATOM 1502 C CA . ALA B 1 35 ? -11.477 -22.422 -9.148 1 91.69 35 ALA B CA 1
ATOM 1503 C C . ALA B 1 35 ? -12.531 -23.5 -9.375 1 91.69 35 ALA B C 1
ATOM 1505 O O . ALA B 1 35 ? -12.43 -24.594 -8.828 1 91.69 35 ALA B O 1
ATOM 1506 N N . ALA B 1 36 ? -13.469 -23.203 -10.172 1 92.81 36 ALA B N 1
ATOM 1507 C CA . ALA B 1 36 ? -14.516 -24.172 -10.484 1 92.81 36 ALA B CA 1
ATOM 1508 C C . ALA B 1 36 ? -13.938 -25.391 -11.211 1 92.81 36 ALA B C 1
ATOM 1510 O O . ALA B 1 36 ? -14.383 -26.516 -10.992 1 92.81 36 ALA B O 1
ATOM 1511 N N . PHE B 1 37 ? -13.062 -25.078 -12.031 1 92.38 37 PHE B N 1
ATOM 1512 C CA . PHE B 1 37 ? -12.398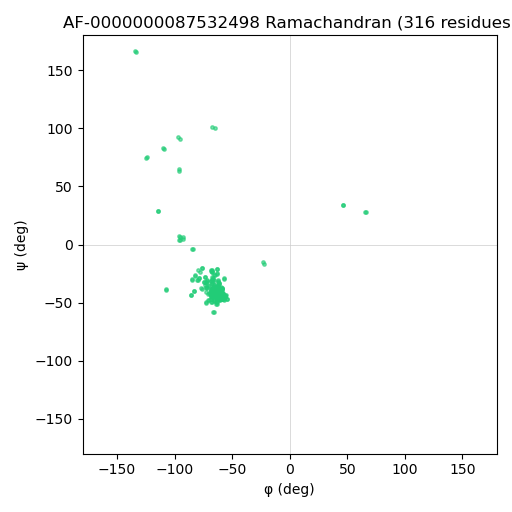 -26.156 -12.766 1 92.38 37 PHE B CA 1
ATOM 1513 C C . PHE B 1 37 ? -11.617 -27.062 -11.82 1 92.38 37 PHE B C 1
ATOM 1515 O O . PHE B 1 37 ? -11.641 -28.281 -11.969 1 92.38 37 PHE B O 1
ATOM 1522 N N . LEU B 1 38 ? -10.945 -26.453 -10.852 1 90.25 38 LEU B N 1
ATOM 1523 C CA . LEU B 1 38 ? -10.109 -27.203 -9.922 1 90.25 38 LEU B CA 1
ATOM 1524 C C . LEU B 1 38 ? -10.961 -27.969 -8.922 1 90.25 38 LEU B C 1
ATOM 1526 O O . LEU B 1 38 ? -10.562 -29.047 -8.461 1 90.25 38 LEU B O 1
ATOM 1530 N N . TYR B 1 39 ? -12.07 -27.375 -8.562 1 92.38 39 TYR B N 1
ATOM 1531 C CA . TYR B 1 39 ? -12.945 -28 -7.57 1 92.38 39 TYR B CA 1
ATOM 1532 C C . TYR B 1 39 ? -14.359 -28.156 -8.109 1 92.38 39 TYR B C 1
ATOM 1534 O O . TYR B 1 39 ? -15.297 -27.547 -7.594 1 92.38 39 TYR B O 1
ATOM 1542 N N . PRO B 1 40 ? -14.562 -29.047 -8.938 1 90.44 40 PRO B N 1
ATOM 1543 C CA . PRO B 1 40 ? -15.891 -29.219 -9.531 1 90.44 40 PRO B CA 1
ATOM 1544 C C . PRO B 1 40 ? -16.938 -29.703 -8.516 1 90.44 40 PRO B C 1
ATOM 1546 O O . PRO B 1 40 ? -18.125 -29.469 -8.703 1 90.44 40 PRO B O 1
ATOM 1549 N N . GLU B 1 41 ? -16.5 -30.297 -7.469 1 91.88 41 GLU B N 1
ATOM 1550 C CA . GLU B 1 41 ? -17.406 -30.812 -6.453 1 91.88 41 GLU B CA 1
ATOM 1551 C C . GLU B 1 41 ? -17.906 -29.719 -5.535 1 91.88 41 GLU B C 1
ATOM 1553 O O . GLU B 1 41 ? -18.906 -29.891 -4.84 1 91.88 41 GLU B O 1
ATOM 1558 N N . MET B 1 42 ? -17.172 -28.688 -5.488 1 90.56 42 MET B N 1
ATOM 1559 C CA . MET B 1 42 ? -17.578 -27.547 -4.684 1 90.56 42 MET B CA 1
ATOM 1560 C C . MET B 1 42 ? -18.281 -26.5 -5.547 1 90.56 42 MET B C 1
ATOM 1562 O O . MET B 1 42 ? -17.656 -25.547 -6.016 1 90.56 42 MET B O 1
ATOM 1566 N N . THR B 1 43 ? -19.547 -26.531 -5.664 1 88.5 43 THR B N 1
ATOM 1567 C CA . THR B 1 43 ? -20.328 -25.703 -6.586 1 88.5 43 THR B CA 1
ATOM 1568 C C . THR B 1 43 ? -20.281 -24.234 -6.18 1 88.5 43 THR B C 1
ATOM 1570 O O . THR B 1 43 ? -20.422 -23.359 -7.023 1 88.5 43 THR B O 1
ATOM 1573 N N . SER B 1 44 ? -19.984 -24 -4.938 1 93.69 44 SER B N 1
ATOM 1574 C CA . SER B 1 44 ? -20.062 -22.625 -4.441 1 93.69 44 SER B CA 1
ATOM 1575 C C . SER B 1 44 ? -18.703 -21.953 -4.469 1 93.69 44 SER B C 1
ATOM 1577 O O . SER B 1 44 ? -18.594 -20.766 -4.137 1 93.69 44 SER B O 1
ATOM 1579 N N . ILE B 1 45 ? -17.75 -22.625 -4.969 1 93.25 45 ILE B N 1
ATOM 1580 C CA . ILE B 1 45 ? -16.406 -22.094 -4.82 1 93.25 45 ILE B CA 1
ATOM 1581 C C . ILE B 1 45 ? -16.25 -20.844 -5.684 1 93.25 45 ILE B C 1
ATOM 1583 O O . ILE B 1 45 ? -15.602 -19.875 -5.273 1 93.25 45 ILE B O 1
ATOM 1587 N N . SER B 1 46 ? -16.781 -20.891 -6.891 1 94 46 SER B N 1
ATOM 1588 C CA . SER B 1 46 ? -16.703 -19.719 -7.762 1 94 46 SER B CA 1
ATOM 1589 C C . SER B 1 46 ? -17.391 -18.516 -7.133 1 94 46 SER B C 1
ATOM 1591 O O . SER B 1 46 ? -16.906 -17.375 -7.25 1 94 46 SER B O 1
ATOM 1593 N N . TYR B 1 47 ? -18.453 -18.75 -6.461 1 95 47 TYR B N 1
ATOM 1594 C CA . TYR B 1 47 ? -19.188 -17.688 -5.805 1 95 47 TYR B CA 1
ATOM 1595 C C . TYR B 1 47 ? -18.375 -17.094 -4.648 1 95 47 TYR B C 1
ATOM 1597 O O . TYR B 1 47 ? -18.406 -15.891 -4.414 1 95 47 TYR B O 1
ATOM 1605 N N . LEU B 1 48 ? -17.719 -17.922 -3.965 1 94.56 48 LEU B N 1
ATOM 1606 C CA . LEU B 1 48 ? -16.891 -17.453 -2.861 1 94.56 48 LEU B CA 1
ATOM 1607 C C . LEU B 1 48 ? -15.766 -16.562 -3.365 1 94.56 48 LEU B C 1
ATOM 1609 O O . LEU B 1 48 ? -15.445 -15.555 -2.74 1 94.56 48 LEU B O 1
ATOM 1613 N N . VAL B 1 49 ? -15.203 -16.938 -4.488 1 94.62 49 VAL B N 1
ATOM 1614 C CA . VAL B 1 49 ? -14.156 -16.125 -5.102 1 94.62 49 VAL B CA 1
ATOM 1615 C C . VAL B 1 49 ? -14.711 -14.758 -5.492 1 94.62 49 VAL B C 1
ATOM 1617 O O . VAL B 1 49 ? -14.117 -13.727 -5.168 1 94.62 49 VAL B O 1
ATOM 1620 N N . TYR B 1 50 ? -15.844 -14.789 -6.176 1 95.62 50 TYR B N 1
ATOM 1621 C CA . TYR B 1 50 ? -16.484 -13.531 -6.57 1 95.62 50 TYR B CA 1
ATOM 1622 C C . TYR B 1 50 ? -16.766 -12.664 -5.352 1 95.62 50 TYR B C 1
ATOM 1624 O O . TYR B 1 50 ? -16.438 -11.477 -5.344 1 95.62 50 TYR B O 1
ATOM 1632 N N . LEU B 1 51 ? -17.312 -13.273 -4.379 1 96.19 51 LEU B N 1
ATOM 1633 C CA . LEU B 1 51 ? -17.719 -12.539 -3.184 1 96.19 51 LEU B CA 1
ATOM 1634 C C . LEU B 1 51 ? -16.5 -11.891 -2.516 1 96.19 51 LEU B C 1
ATOM 1636 O O . LEU B 1 51 ? -16.531 -10.703 -2.199 1 96.19 51 LEU B O 1
ATOM 1640 N N . ASP B 1 52 ? -15.492 -12.594 -2.338 1 95.81 52 ASP B N 1
ATOM 1641 C CA . ASP B 1 52 ? -14.305 -12.086 -1.652 1 95.81 52 ASP B CA 1
ATOM 1642 C C . ASP B 1 52 ? -13.641 -10.969 -2.453 1 95.81 52 ASP B C 1
ATOM 1644 O O . ASP B 1 52 ? -13.398 -9.883 -1.926 1 95.81 52 ASP B O 1
ATOM 1648 N N . LEU B 1 53 ? -13.461 -11.25 -3.695 1 95.31 53 LEU B N 1
ATOM 1649 C CA . LEU B 1 53 ? -12.664 -10.312 -4.484 1 95.31 53 LEU B CA 1
ATOM 1650 C C . LEU B 1 53 ? -13.477 -9.062 -4.82 1 95.31 53 LEU B C 1
ATOM 1652 O O . LEU B 1 53 ? -12.953 -7.949 -4.797 1 95.31 53 LEU B O 1
ATOM 1656 N N . TYR B 1 54 ? -14.711 -9.211 -5.098 1 96.94 54 TYR B N 1
ATOM 1657 C CA . TYR B 1 54 ? -15.516 -8.023 -5.379 1 96.94 54 TYR B CA 1
ATOM 1658 C C . TYR B 1 54 ? -15.82 -7.254 -4.102 1 96.94 54 TYR B C 1
ATOM 1660 O O . TYR B 1 54 ? -15.922 -6.023 -4.121 1 96.94 54 TYR B O 1
ATOM 1668 N N . ALA B 1 55 ? -15.953 -7.953 -2.994 1 97.06 55 ALA B N 1
ATOM 1669 C CA . ALA B 1 55 ? -16.156 -7.281 -1.713 1 97.06 55 ALA B CA 1
ATOM 1670 C C . ALA B 1 55 ? -14.961 -6.387 -1.37 1 97.06 55 ALA B C 1
ATOM 1672 O O . ALA B 1 55 ? -15.125 -5.336 -0.748 1 97.06 55 ALA B O 1
ATOM 1673 N N . THR B 1 56 ? -13.734 -6.738 -1.741 1 96.25 56 THR B N 1
ATOM 1674 C CA . THR B 1 56 ? -12.555 -5.938 -1.445 1 96.25 56 THR B CA 1
ATOM 1675 C C . THR B 1 56 ? -12.508 -4.695 -2.332 1 96.25 56 THR B C 1
ATOM 1677 O O . THR B 1 56 ? -11.93 -3.676 -1.951 1 96.25 56 THR B O 1
ATOM 1680 N N . ALA B 1 57 ? -13.125 -4.82 -3.561 1 96.44 57 ALA B N 1
ATOM 1681 C CA . ALA B 1 57 ? -13.109 -3.688 -4.484 1 96.44 57 ALA B CA 1
ATOM 1682 C C . ALA B 1 57 ? -13.922 -2.521 -3.941 1 96.44 57 ALA B C 1
ATOM 1684 O O . ALA B 1 57 ? -13.609 -1.357 -4.199 1 96.44 57 ALA B O 1
ATOM 1685 N N . VAL B 1 58 ? -14.883 -2.793 -3.176 1 97.12 58 VAL B N 1
ATOM 1686 C CA . VAL B 1 58 ? -15.797 -1.772 -2.676 1 97.12 58 VAL B CA 1
ATOM 1687 C C . VAL B 1 58 ? -15.055 -0.816 -1.749 1 97.12 58 VAL B C 1
ATOM 1689 O O . VAL B 1 58 ? -14.953 0.38 -2.031 1 97.12 58 VAL B O 1
ATOM 1692 N N . PRO B 1 59 ? -14.461 -1.346 -0.707 1 97.44 59 PRO B N 1
ATOM 1693 C CA . PRO B 1 59 ? -13.711 -0.411 0.137 1 97.44 59 PRO B CA 1
ATOM 1694 C C . PRO B 1 59 ? -12.539 0.233 -0.594 1 97.44 59 PRO B C 1
ATOM 1696 O O . PRO B 1 59 ? -12.156 1.363 -0.28 1 97.44 59 PRO B O 1
ATOM 1699 N N . PHE B 1 60 ? -12.008 -0.36 -1.575 1 96.94 60 PHE B N 1
ATOM 1700 C CA . PHE B 1 60 ? -10.914 0.227 -2.348 1 96.94 60 PHE B CA 1
ATOM 1701 C C . PHE B 1 60 ? -11.375 1.507 -3.039 1 96.94 60 PHE B C 1
ATOM 1703 O O . PHE B 1 60 ? -10.734 2.553 -2.898 1 96.94 60 PHE B O 1
ATOM 1710 N N . TYR B 1 61 ? -12.469 1.412 -3.73 1 96.94 61 TYR B N 1
ATOM 1711 C CA . TYR B 1 61 ? -12.922 2.574 -4.484 1 96.94 61 TYR B CA 1
ATOM 1712 C C . TYR B 1 61 ? -13.461 3.652 -3.551 1 96.94 61 TYR B C 1
ATOM 1714 O O . TYR B 1 61 ? -13.359 4.848 -3.848 1 96.94 61 TYR B O 1
ATOM 1722 N N . PHE B 1 62 ? -14.023 3.221 -2.418 1 97.44 62 PHE B N 1
ATOM 1723 C CA . PHE B 1 62 ? -14.43 4.203 -1.422 1 97.44 62 PHE B CA 1
ATOM 1724 C C . PHE B 1 62 ? -13.227 4.949 -0.867 1 97.44 62 PHE B C 1
ATOM 1726 O O . PHE B 1 62 ? -13.273 6.168 -0.68 1 97.44 62 PHE B O 1
ATOM 1733 N N . ALA B 1 63 ? -12.148 4.203 -0.586 1 95.56 63 ALA B N 1
ATOM 1734 C CA . ALA B 1 63 ? -10.914 4.836 -0.118 1 95.56 63 ALA B CA 1
ATOM 1735 C C . ALA B 1 63 ? -10.367 5.812 -1.155 1 95.56 63 ALA B C 1
ATOM 1737 O O . ALA B 1 63 ? -9.93 6.91 -0.81 1 95.56 63 ALA B O 1
ATOM 1738 N N . LEU B 1 64 ? -10.461 5.422 -2.453 1 94.56 64 LEU B N 1
ATOM 1739 C CA . LEU B 1 64 ? -10.008 6.312 -3.52 1 94.56 64 LEU B CA 1
ATOM 1740 C C . LEU B 1 64 ? -10.836 7.59 -3.551 1 94.56 64 LEU B C 1
ATOM 1742 O O . LEU B 1 64 ? -10.297 8.68 -3.723 1 94.56 64 LEU B O 1
ATOM 1746 N N . TYR B 1 65 ? -12.086 7.398 -3.355 1 96.25 65 TYR B N 1
ATOM 1747 C CA . TYR B 1 65 ? -12.984 8.547 -3.332 1 96.25 65 TYR B CA 1
ATOM 1748 C C . TYR B 1 65 ? -12.664 9.469 -2.162 1 96.25 65 TYR B C 1
ATOM 1750 O O . TYR B 1 65 ? -12.648 10.688 -2.316 1 96.25 65 TYR B O 1
ATOM 1758 N N . GLN B 1 66 ? -12.43 8.906 -1.019 1 95.56 66 GLN B N 1
ATOM 1759 C CA . GLN B 1 66 ? -12.062 9.703 0.149 1 95.56 66 GLN B CA 1
ATOM 1760 C C . GLN B 1 66 ? -10.742 10.43 -0.074 1 95.56 66 GLN B C 1
ATOM 1762 O O . GLN B 1 66 ? -10.562 11.562 0.379 1 95.56 66 GLN B O 1
ATOM 1767 N N . ALA B 1 67 ? -9.805 9.75 -0.702 1 93.44 67 ALA B N 1
ATOM 1768 C CA . ALA B 1 67 ? -8.531 10.383 -1.027 1 93.44 67 ALA B CA 1
ATOM 1769 C C . ALA B 1 67 ? -8.727 11.562 -1.982 1 93.44 67 ALA B C 1
ATOM 1771 O O . ALA B 1 67 ? -8.094 12.602 -1.834 1 93.44 67 ALA B O 1
ATOM 1772 N N . PHE B 1 68 ? -9.648 11.375 -2.926 1 93.62 68 PHE B N 1
ATOM 1773 C CA . PHE B 1 68 ? -9.977 12.453 -3.854 1 93.62 68 PHE B CA 1
ATOM 1774 C C . PHE B 1 68 ? -10.578 13.641 -3.111 1 93.62 68 PHE B C 1
ATOM 1776 O O . PHE B 1 68 ? -10.234 14.789 -3.391 1 93.62 68 PHE B O 1
ATOM 1783 N N . LYS B 1 69 ? -11.43 13.32 -2.205 1 93.69 69 LYS B N 1
ATOM 1784 C CA . LYS B 1 69 ? -12.008 14.367 -1.379 1 93.69 69 LYS B CA 1
ATOM 1785 C C . LYS B 1 69 ? -10.938 15.109 -0.584 1 93.69 69 LYS B C 1
ATOM 1787 O O . LYS B 1 69 ? -10.969 16.328 -0.473 1 93.69 69 LYS B O 1
ATOM 1792 N N . LEU B 1 70 ? -10.055 14.359 -0.028 1 90.31 70 LEU B N 1
ATOM 1793 C CA . LEU B 1 70 ? -8.961 14.953 0.738 1 90.31 70 LEU B CA 1
ATOM 1794 C C . LEU B 1 70 ? -8.18 15.953 -0.112 1 90.31 70 LEU B C 1
ATOM 1796 O O . LEU B 1 70 ? -7.914 17.078 0.328 1 90.31 70 LEU B O 1
ATOM 1800 N N . LEU B 1 71 ? -7.863 15.625 -1.354 1 89.44 71 LEU B N 1
ATOM 1801 C CA . LEU B 1 71 ? -7.141 16.5 -2.266 1 89.44 71 LEU B CA 1
ATOM 1802 C C . LEU B 1 71 ? -7.969 17.734 -2.611 1 89.44 71 LEU B C 1
ATOM 1804 O O . LEU B 1 71 ? -7.43 18.828 -2.762 1 89.44 71 LEU B O 1
ATOM 1808 N N . SER B 1 72 ? -9.242 17.5 -2.678 1 92 72 SER B N 1
ATOM 1809 C CA . SER B 1 72 ? -10.133 18.609 -2.959 1 92 72 SER B CA 1
ATOM 1810 C C . SER B 1 72 ? -10.164 19.594 -1.797 1 92 72 SER B C 1
ATOM 1812 O O . SER B 1 72 ? -10.242 20.812 -2.008 1 92 72 SER B O 1
ATOM 1814 N N . TYR B 1 73 ? -10.117 19.016 -0.582 1 88.69 73 TYR B N 1
ATOM 1815 C CA . TYR B 1 73 ? -10.055 19.891 0.584 1 88.69 73 TYR B CA 1
ATOM 1816 C C . TYR B 1 73 ? -8.773 20.703 0.583 1 88.69 73 TYR B C 1
ATOM 1818 O O . TYR B 1 73 ? -8.766 21.859 0.994 1 88.69 73 TYR B O 1
ATOM 1826 N N . ILE B 1 74 ? -7.723 20.172 0.193 1 82.75 74 ILE B N 1
ATOM 1827 C CA . ILE B 1 74 ? -6.441 20.859 0.085 1 82.75 74 ILE B CA 1
ATOM 1828 C C . ILE B 1 74 ? -6.559 22 -0.915 1 82.75 74 ILE B C 1
ATOM 1830 O O . ILE B 1 74 ? -6.129 23.125 -0.634 1 82.75 74 ILE B O 1
ATOM 1834 N N . ASP B 1 75 ? -7.242 21.734 -2.031 1 84.25 75 ASP B N 1
ATOM 1835 C CA . ASP B 1 75 ? -7.398 22.719 -3.092 1 84.25 75 ASP B CA 1
ATOM 1836 C C . ASP B 1 75 ? -8.234 23.906 -2.617 1 84.25 75 ASP B C 1
ATOM 1838 O O . ASP B 1 75 ? -8.008 25.047 -3.045 1 84.25 75 ASP B O 1
ATOM 1842 N N . LYS B 1 76 ? -9.094 23.641 -1.742 1 86.38 76 LYS B N 1
ATOM 1843 C CA . LYS B 1 76 ? -10.016 24.688 -1.286 1 86.38 76 LYS B CA 1
ATOM 1844 C C . LYS B 1 76 ? -9.508 25.344 -0.01 1 86.38 76 LYS B C 1
ATOM 1846 O O . LYS B 1 76 ? -10.25 26.047 0.671 1 86.38 76 LYS B O 1
ATOM 1851 N N . ASN B 1 77 ? -8.344 25.016 0.367 1 80.12 77 ASN B N 1
ATOM 1852 C CA . ASN B 1 77 ? -7.699 25.578 1.546 1 80.12 77 ASN B CA 1
ATOM 1853 C C . ASN B 1 77 ? -8.43 25.188 2.828 1 80.12 77 ASN B C 1
ATOM 1855 O O . ASN B 1 77 ? -8.516 25.984 3.764 1 80.12 77 ASN B O 1
ATOM 1859 N N . HIS B 1 78 ? -9.07 24.078 2.803 1 81.88 78 HIS B N 1
ATOM 1860 C CA . HIS B 1 78 ? -9.742 23.5 3.961 1 81.88 78 HIS B CA 1
ATOM 1861 C C . HIS B 1 78 ? -9.094 22.188 4.383 1 81.88 78 HIS B C 1
ATOM 1863 O O . HIS B 1 78 ? -9.773 21.25 4.809 1 81.88 78 HIS B O 1
ATOM 1869 N N . ALA B 1 79 ? -7.816 22.062 4.121 1 77.38 79 ALA B N 1
ATOM 1870 C CA . ALA B 1 79 ? -7.117 20.812 4.363 1 77.38 79 ALA B CA 1
ATOM 1871 C C . ALA B 1 79 ? -7.02 20.516 5.855 1 77.38 79 ALA B C 1
ATOM 1873 O O . ALA B 1 79 ? -7.074 19.359 6.273 1 77.38 79 ALA B O 1
ATOM 1874 N N . PHE B 1 80 ? -6.902 21.5 6.637 1 81.81 80 PHE B N 1
ATOM 1875 C CA . PHE B 1 80 ? -6.766 21.328 8.078 1 81.81 80 PHE B CA 1
ATOM 1876 C C . PHE B 1 80 ? -8.109 21.484 8.773 1 81.81 80 PHE B C 1
ATOM 1878 O O . PHE B 1 80 ? -8.305 22.406 9.57 1 81.81 80 PHE B O 1
ATOM 1885 N N . SER B 1 81 ? -8.898 20.641 8.477 1 86.38 81 SER B N 1
ATOM 1886 C CA . SER B 1 81 ? -10.258 20.625 9.008 1 86.38 81 SER B CA 1
ATOM 1887 C C . SER B 1 81 ? -10.656 19.234 9.469 1 86.38 81 SER B C 1
ATOM 1889 O O . SER B 1 81 ? -9.961 18.25 9.195 1 86.38 81 SER B O 1
ATOM 1891 N N . GLU B 1 82 ? -11.711 19.203 10.172 1 91.31 82 GLU B N 1
ATOM 1892 C CA . GLU B 1 82 ? -12.234 17.938 10.641 1 91.31 82 GLU B CA 1
ATOM 1893 C C . GLU B 1 82 ? -12.719 17.062 9.484 1 91.31 82 GLU B C 1
ATOM 1895 O O . GLU B 1 82 ? -12.727 15.836 9.578 1 91.31 82 GLU B O 1
ATOM 1900 N N . LEU B 1 83 ? -13.086 17.734 8.438 1 92.25 83 LEU B N 1
ATOM 1901 C CA . LEU B 1 83 ? -13.5 17 7.246 1 92.25 83 LEU B CA 1
ATOM 1902 C C . LEU B 1 83 ? -12.344 16.156 6.703 1 92.25 83 LEU B C 1
ATOM 1904 O O . LEU B 1 83 ? -12.539 15.008 6.32 1 92.25 83 LEU B O 1
ATOM 1908 N N . SER B 1 84 ? -11.148 16.703 6.695 1 90.44 84 SER B N 1
ATOM 1909 C CA . SER B 1 84 ? -9.961 16 6.23 1 90.44 84 SER B CA 1
ATOM 1910 C C . SER B 1 84 ? -9.602 14.844 7.16 1 90.44 84 SER B C 1
ATOM 1912 O O . SER B 1 84 ? -9.25 13.758 6.703 1 90.44 84 SER B O 1
ATOM 1914 N N . VAL B 1 85 ? -9.719 15.07 8.43 1 91.69 85 VAL B N 1
ATOM 1915 C CA . VAL B 1 85 ? -9.445 14.031 9.406 1 91.69 85 VAL B CA 1
ATOM 1916 C C . VAL B 1 85 ? -10.422 12.867 9.227 1 91.69 85 VAL B C 1
ATOM 1918 O O . VAL B 1 85 ? -10.023 11.703 9.25 1 91.69 85 VAL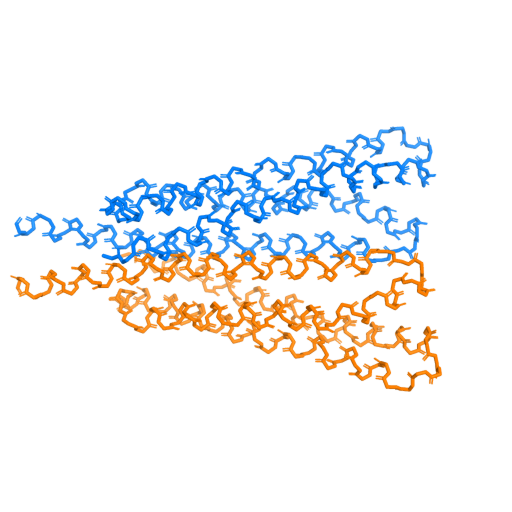 B O 1
ATOM 1921 N N . ARG B 1 86 ? -11.648 13.203 8.984 1 95.19 86 ARG B N 1
ATOM 1922 C CA . ARG B 1 86 ? -12.672 12.195 8.781 1 95.19 86 ARG B CA 1
ATOM 1923 C C . ARG B 1 86 ? -12.414 11.391 7.508 1 95.19 86 ARG B C 1
ATOM 1925 O O . ARG B 1 86 ? -12.656 10.18 7.469 1 95.19 86 ARG B O 1
ATOM 1932 N N . ALA B 1 87 ? -12.008 12.102 6.504 1 94.75 87 ALA B N 1
ATOM 1933 C CA . ALA B 1 87 ? -11.656 11.414 5.262 1 94.75 87 ALA B CA 1
ATOM 1934 C C . ALA B 1 87 ? -10.539 10.406 5.496 1 94.75 87 ALA B C 1
ATOM 1936 O O . ALA B 1 87 ? -10.609 9.266 5.016 1 94.75 87 ALA B O 1
ATOM 1937 N N . LEU B 1 88 ? -9.516 10.742 6.238 1 93.19 88 LEU B N 1
ATOM 1938 C CA . LEU B 1 88 ? -8.406 9.852 6.543 1 93.19 88 LEU B CA 1
ATOM 1939 C C . LEU B 1 88 ? -8.875 8.68 7.402 1 93.19 88 LEU B C 1
ATOM 1941 O O . LEU B 1 88 ? -8.43 7.543 7.207 1 93.19 88 LEU B O 1
ATOM 1945 N N . LYS B 1 89 ? -9.75 8.922 8.266 1 96.44 89 LYS B N 1
ATOM 1946 C CA . LYS B 1 89 ? -10.32 7.863 9.094 1 96.44 89 LYS B CA 1
ATOM 1947 C C . LYS B 1 89 ? -11.047 6.832 8.242 1 96.44 89 LYS B C 1
ATOM 1949 O O . LYS B 1 89 ? -10.906 5.625 8.461 1 96.44 89 LYS B O 1
ATOM 1954 N N . LYS B 1 90 ? -11.805 7.359 7.336 1 97.81 90 LYS B N 1
ATOM 1955 C CA . LYS B 1 90 ? -12.523 6.477 6.422 1 97.81 90 LYS B CA 1
ATOM 1956 C C . LYS B 1 90 ? -11.555 5.66 5.57 1 97.81 90 LYS B C 1
ATOM 1958 O O . LYS B 1 90 ? -11.781 4.473 5.324 1 97.81 90 LYS B O 1
ATOM 1963 N N . ILE B 1 91 ? -10.477 6.27 5.117 1 96 91 ILE B N 1
ATOM 1964 C CA . ILE B 1 91 ? -9.461 5.551 4.355 1 96 91 ILE B CA 1
ATOM 1965 C C . ILE B 1 91 ? -8.836 4.461 5.223 1 96 91 ILE B C 1
ATOM 1967 O O . ILE B 1 91 ? -8.664 3.326 4.773 1 96 91 ILE B O 1
ATOM 1971 N N . LYS B 1 92 ? -8.578 4.785 6.438 1 95.56 92 LYS B N 1
ATOM 1972 C CA . LYS B 1 92 ? -8 3.836 7.387 1 95.56 92 LYS B CA 1
ATOM 1973 C C . LYS B 1 92 ? -8.898 2.609 7.547 1 95.56 92 LYS B C 1
ATOM 1975 O O . LYS B 1 92 ? -8.422 1.475 7.453 1 95.56 92 LYS B O 1
ATOM 1980 N N . TYR B 1 93 ? -10.18 2.895 7.684 1 97.94 93 TYR B N 1
ATOM 1981 C CA . TYR B 1 93 ? -11.117 1.795 7.898 1 97.94 93 TYR B CA 1
ATOM 1982 C C . TYR B 1 93 ? -11.312 0.994 6.617 1 97.94 93 TYR B C 1
ATOM 1984 O O . TYR B 1 93 ? -11.516 -0.222 6.66 1 97.94 93 TYR B O 1
ATOM 1992 N N . CYS B 1 94 ? -11.336 1.665 5.492 1 97.44 94 CYS B N 1
ATOM 1993 C CA . CYS B 1 94 ? -11.406 0.954 4.223 1 97.44 94 CYS B CA 1
ATOM 1994 C C . CYS B 1 94 ? -10.203 0.034 4.051 1 97.44 94 CYS B C 1
ATOM 1996 O O . CYS B 1 94 ? -10.352 -1.132 3.682 1 97.44 94 CYS B O 1
ATOM 1998 N N . ALA B 1 95 ? -8.992 0.584 4.383 1 96 95 ALA B N 1
ATOM 1999 C CA . ALA B 1 95 ? -7.781 -0.224 4.254 1 96 95 ALA B CA 1
ATOM 2000 C C . ALA B 1 95 ? -7.809 -1.41 5.215 1 96 95 ALA B C 1
ATOM 2002 O O . ALA B 1 95 ? -7.453 -2.529 4.84 1 96 95 ALA B O 1
ATOM 2003 N N . LEU B 1 96 ? -8.312 -1.195 6.434 1 96.94 96 LEU B N 1
ATOM 2004 C CA . LEU B 1 96 ? -8.438 -2.275 7.406 1 96.94 96 LEU B CA 1
ATOM 2005 C C . LEU B 1 96 ? -9.438 -3.32 6.934 1 96.94 96 LEU B C 1
ATOM 2007 O O . LEU B 1 96 ? -9.203 -4.523 7.07 1 96.94 96 LEU B O 1
ATOM 2011 N N . SER B 1 97 ? -10.547 -2.828 6.395 1 98.06 97 SER B N 1
ATOM 2012 C CA . SER B 1 97 ? -11.562 -3.748 5.891 1 98.06 97 SER B CA 1
ATOM 2013 C C . SER B 1 97 ? -11.008 -4.617 4.766 1 98.06 97 SER B C 1
ATOM 2015 O O . SER B 1 97 ? -11.32 -5.805 4.68 1 98.06 97 SER B O 1
ATOM 2017 N N . ILE B 1 98 ? -10.203 -4.047 3.902 1 96.81 98 ILE B N 1
ATOM 2018 C CA . ILE B 1 98 ? -9.594 -4.797 2.814 1 96.81 98 ILE B CA 1
ATOM 2019 C C . ILE B 1 98 ? -8.68 -5.883 3.389 1 96.81 98 ILE B C 1
ATOM 2021 O O . ILE B 1 98 ? -8.719 -7.035 2.943 1 96.81 98 ILE B O 1
ATOM 2025 N N . SER B 1 99 ? -7.898 -5.547 4.387 1 96.69 99 SER B N 1
ATOM 2026 C CA . SER B 1 99 ? -7.031 -6.527 5.031 1 96.69 99 SER B CA 1
ATOM 2027 C C . SER B 1 99 ? -7.84 -7.676 5.621 1 96.69 99 SER B C 1
ATOM 2029 O O . SER B 1 99 ? -7.516 -8.844 5.402 1 96.69 99 SER B O 1
ATOM 2031 N N . LEU B 1 100 ? -8.906 -7.363 6.25 1 97.31 100 LEU B N 1
ATOM 2032 C CA . LEU B 1 100 ? -9.734 -8.375 6.898 1 97.31 100 LEU B CA 1
ATOM 2033 C C . LEU B 1 100 ? -10.414 -9.266 5.863 1 97.31 100 LEU B C 1
ATOM 2035 O O . LEU B 1 100 ? -10.539 -10.477 6.07 1 97.31 100 LEU B O 1
ATOM 2039 N N . LEU B 1 101 ? -10.867 -8.703 4.805 1 97.25 101 LEU B N 1
ATOM 2040 C CA . LEU B 1 101 ? -11.5 -9.469 3.742 1 97.25 101 LEU B CA 1
ATOM 2041 C C . LEU B 1 101 ? -10.508 -10.438 3.104 1 97.25 101 LEU B C 1
ATOM 2043 O O . LEU B 1 101 ? -10.852 -11.586 2.818 1 97.25 101 LEU B O 1
ATOM 2047 N N . TYR B 1 102 ? -9.273 -9.977 2.893 1 96.81 102 TYR B N 1
ATOM 2048 C CA . TYR B 1 102 ? -8.266 -10.867 2.334 1 96.81 102 TYR B CA 1
ATOM 2049 C C . TYR B 1 102 ? -7.867 -11.938 3.342 1 96.81 102 TYR B C 1
ATOM 2051 O O . TYR B 1 102 ? -7.578 -13.078 2.967 1 96.81 102 TYR B O 1
ATOM 2059 N N . ILE B 1 103 ? -7.832 -11.594 4.602 1 96.69 103 ILE B N 1
ATOM 2060 C CA . ILE B 1 103 ? -7.578 -12.594 5.625 1 96.69 103 ILE B CA 1
ATOM 2061 C C . ILE B 1 103 ? -8.68 -13.648 5.598 1 96.69 103 ILE B C 1
ATOM 2063 O O . ILE B 1 103 ? -8.406 -14.852 5.613 1 96.69 103 ILE B O 1
ATOM 2067 N N . ALA B 1 104 ? -9.906 -13.188 5.523 1 96.25 104 ALA B N 1
ATOM 2068 C CA . ALA B 1 104 ? -11.047 -14.094 5.461 1 96.25 104 ALA B CA 1
ATOM 2069 C C . ALA B 1 104 ? -11 -14.953 4.203 1 96.25 104 ALA B C 1
ATOM 2071 O O . ALA B 1 104 ? -11.461 -16.094 4.211 1 96.25 104 ALA B O 1
ATOM 2072 N N . GLY B 1 105 ? -10.43 -14.414 3.117 1 95.94 105 GLY B N 1
ATOM 2073 C CA . GLY B 1 105 ? -10.336 -15.125 1.852 1 95.94 105 GLY B CA 1
ATOM 2074 C C . GLY B 1 105 ? -9.133 -16.047 1.771 1 95.94 105 GLY B C 1
ATOM 2075 O O . GLY B 1 105 ? -9 -16.828 0.829 1 95.94 105 GLY B O 1
ATOM 2076 N N . MET B 1 106 ? -8.273 -16.062 2.758 1 95.5 106 MET B N 1
ATOM 2077 C CA . MET B 1 106 ? -7.012 -16.797 2.701 1 95.5 106 MET B CA 1
ATOM 2078 C C . MET B 1 106 ? -7.27 -18.297 2.543 1 95.5 106 MET B C 1
ATOM 2080 O O . MET B 1 106 ? -6.531 -18.984 1.836 1 95.5 106 MET B O 1
ATOM 2084 N N . PRO B 1 107 ? -8.289 -18.875 3.16 1 93.88 107 PRO B N 1
ATOM 2085 C CA . PRO B 1 107 ? -8.555 -20.297 2.922 1 93.88 107 PRO B CA 1
ATOM 2086 C C . PRO B 1 107 ? -8.805 -20.609 1.449 1 93.88 107 PRO B C 1
ATOM 2088 O O . PRO B 1 107 ? -8.367 -21.656 0.955 1 93.88 107 PRO B O 1
ATOM 2091 N N . LEU B 1 108 ? -9.469 -19.766 0.78 1 93.19 108 LEU B N 1
ATOM 2092 C CA . LEU B 1 108 ? -9.711 -19.969 -0.646 1 93.19 108 LEU B CA 1
ATOM 2093 C C . LEU B 1 108 ? -8.406 -19.906 -1.432 1 93.19 108 LEU B C 1
ATOM 2095 O O . LEU B 1 108 ? -8.172 -20.734 -2.314 1 93.19 108 LEU B O 1
ATOM 2099 N N . PHE B 1 109 ? -7.562 -18.969 -1.131 1 92.81 109 PHE B N 1
ATOM 2100 C CA . PHE B 1 109 ? -6.262 -18.859 -1.782 1 92.81 109 PHE B CA 1
ATOM 2101 C C . PHE B 1 109 ? -5.414 -20.094 -1.519 1 92.81 109 PHE B C 1
ATOM 2103 O O . PHE B 1 109 ? -4.703 -20.562 -2.408 1 92.81 109 PHE B O 1
ATOM 2110 N N . TYR B 1 110 ? -5.523 -20.516 -0.31 1 92.5 110 TYR B N 1
ATOM 2111 C CA . TYR B 1 110 ? -4.773 -21.719 0.066 1 92.5 110 TYR B CA 1
ATOM 2112 C C . TYR B 1 110 ? -5.246 -22.922 -0.728 1 92.5 110 TYR B C 1
ATOM 2114 O O . TYR B 1 110 ? -4.43 -23.688 -1.262 1 92.5 110 TYR B O 1
ATOM 2122 N N . LEU B 1 111 ? -6.559 -23.141 -0.83 1 90.44 111 LEU B N 1
ATOM 2123 C CA . LEU B 1 111 ? -7.125 -24.266 -1.575 1 90.44 111 LEU B CA 1
ATOM 2124 C C . LEU B 1 111 ? -6.688 -24.219 -3.035 1 90.44 111 LEU B C 1
ATOM 2126 O O . LEU B 1 111 ? -6.262 -25.234 -3.592 1 90.44 111 LEU B O 1
ATOM 2130 N N . LEU B 1 112 ? -6.75 -23.062 -3.615 1 88.62 112 LEU B N 1
ATOM 2131 C CA . LEU B 1 112 ? -6.379 -22.922 -5.02 1 88.62 112 LEU B CA 1
ATOM 2132 C C . LEU B 1 112 ? -4.887 -23.172 -5.215 1 88.62 112 LEU B C 1
ATOM 2134 O O . LEU B 1 112 ? -4.488 -23.859 -6.16 1 88.62 112 LEU B O 1
ATOM 2138 N N . GLY B 1 113 ? -4.105 -22.625 -4.359 1 88.44 113 GLY B N 1
ATOM 2139 C CA . GLY B 1 113 ? -2.666 -22.812 -4.457 1 88.44 113 GLY B CA 1
ATOM 2140 C C . GLY B 1 113 ? -2.23 -24.25 -4.277 1 88.44 113 GLY B C 1
ATOM 2141 O O . GLY B 1 113 ? -1.327 -24.719 -4.969 1 88.44 113 GLY B O 1
ATOM 2142 N N . GLU B 1 114 ? -2.875 -24.906 -3.369 1 87.56 114 GLU B N 1
ATOM 2143 C CA . GLU B 1 114 ? -2.525 -26.297 -3.09 1 87.56 114 GLU B CA 1
ATOM 2144 C C . GLU B 1 114 ? -2.959 -27.219 -4.23 1 87.56 114 GLU B C 1
ATOM 2146 O O . GLU B 1 114 ? -2.174 -28.047 -4.699 1 87.56 114 GLU B O 1
ATOM 2151 N N . ARG B 1 115 ? -4.148 -27.062 -4.652 1 86.06 115 ARG B N 1
ATOM 2152 C CA . ARG B 1 115 ? -4.691 -27.938 -5.68 1 86.06 115 ARG B CA 1
ATOM 2153 C C . ARG B 1 115 ? -3.99 -27.719 -7.02 1 86.06 115 ARG B C 1
ATOM 2155 O O . ARG B 1 115 ? -3.734 -28.672 -7.754 1 86.06 115 ARG B O 1
ATOM 2162 N N . ASP B 1 116 ? -3.684 -26.531 -7.32 1 85.69 116 ASP B N 1
ATOM 2163 C CA . ASP B 1 116 ? -3.027 -26.203 -8.586 1 85.69 116 ASP B CA 1
ATOM 2164 C C . ASP B 1 116 ? -1.509 -26.188 -8.422 1 85.69 116 ASP B C 1
ATOM 2166 O O . ASP B 1 116 ? -0.789 -25.797 -9.344 1 85.69 116 ASP B O 1
ATOM 2170 N N . ASP B 1 117 ? -1.005 -26.562 -7.246 1 82.5 117 ASP B N 1
ATOM 2171 C CA . ASP B 1 117 ? 0.422 -26.5 -6.945 1 82.5 117 ASP B CA 1
ATOM 2172 C C . ASP B 1 117 ? 1.025 -25.172 -7.375 1 82.5 117 ASP B C 1
ATOM 2174 O O . ASP B 1 117 ? 2.062 -25.141 -8.039 1 82.5 117 ASP B O 1
ATOM 2178 N N . ALA B 1 118 ? 0.223 -24.172 -7.254 1 83.31 118 ALA B N 1
ATOM 2179 C CA . ALA B 1 118 ? 0.619 -22.812 -7.559 1 83.31 118 ALA B CA 1
ATOM 2180 C C . ALA B 1 118 ? 0.746 -21.969 -6.285 1 83.31 118 ALA B C 1
ATOM 2182 O O . ALA B 1 118 ? -0.129 -21.156 -5.977 1 83.31 118 ALA B O 1
ATOM 2183 N N . PRO B 1 119 ? 1.912 -22.047 -5.562 1 81.94 119 PRO B N 1
ATOM 2184 C CA . PRO B 1 119 ? 2.082 -21.344 -4.293 1 81.94 119 PRO B CA 1
ATOM 2185 C C . PRO B 1 119 ? 2.008 -19.828 -4.453 1 81.94 119 PRO B C 1
ATOM 2187 O O . PRO B 1 119 ? 1.712 -19.109 -3.492 1 81.94 119 PRO B O 1
ATOM 2190 N N . GLY B 1 120 ? 2.219 -19.359 -5.574 1 82.62 120 GLY B N 1
ATOM 2191 C CA . GLY B 1 120 ? 2.135 -17.938 -5.844 1 82.62 120 GLY B CA 1
ATOM 2192 C C . GLY B 1 120 ? 0.782 -17.344 -5.504 1 82.62 120 GLY B C 1
ATOM 2193 O O . GLY B 1 120 ? 0.691 -16.172 -5.109 1 82.62 120 GLY B O 1
ATOM 2194 N N . ILE B 1 121 ? -0.208 -18.156 -5.609 1 86.81 121 ILE B N 1
ATOM 2195 C CA . ILE B 1 121 ? -1.552 -17.672 -5.316 1 86.81 121 ILE B CA 1
ATOM 2196 C C . ILE B 1 121 ? -1.671 -17.344 -3.83 1 86.81 121 ILE B C 1
ATOM 2198 O O . ILE B 1 121 ? -2.252 -16.328 -3.457 1 86.81 121 ILE B O 1
ATOM 2202 N N . ILE B 1 122 ? -1.141 -18.141 -3.01 1 88.19 122 ILE B N 1
ATOM 2203 C CA . ILE B 1 122 ? -1.157 -17.922 -1.567 1 88.19 122 ILE B CA 1
ATOM 2204 C C . ILE B 1 122 ? -0.362 -16.672 -1.226 1 88.19 122 ILE B C 1
ATOM 2206 O O . ILE B 1 122 ? -0.81 -15.844 -0.429 1 88.19 122 ILE B O 1
ATOM 2210 N N . VAL B 1 123 ? 0.75 -16.547 -1.902 1 86.5 123 VAL B N 1
ATOM 2211 C CA . VAL B 1 123 ? 1.63 -15.406 -1.665 1 86.5 123 VAL B CA 1
ATOM 2212 C C . VAL B 1 123 ? 0.924 -14.117 -2.07 1 86.5 123 VAL B C 1
ATOM 2214 O O . VAL B 1 123 ? 1.025 -13.102 -1.378 1 86.5 123 VAL B O 1
ATOM 2217 N N . ILE B 1 124 ? 0.207 -14.148 -3.127 1 88.06 124 ILE B N 1
ATOM 2218 C CA . ILE B 1 124 ? -0.543 -12.977 -3.572 1 88.06 124 ILE B CA 1
ATOM 2219 C C . ILE B 1 124 ? -1.515 -12.539 -2.477 1 88.06 124 ILE B C 1
ATOM 2221 O O . ILE B 1 124 ? -1.593 -11.352 -2.145 1 88.06 124 ILE B O 1
ATOM 2225 N N . GLY B 1 125 ? -2.246 -13.5 -1.919 1 91.44 125 GLY B N 1
ATOM 2226 C CA . GLY B 1 125 ? -3.152 -13.188 -0.827 1 91.44 125 GLY B CA 1
ATOM 2227 C C . GLY B 1 125 ? -2.457 -12.562 0.366 1 91.44 125 GLY B C 1
ATOM 2228 O O . GLY B 1 125 ? -2.943 -11.578 0.928 1 91.44 125 GLY B O 1
ATOM 2229 N N . MET B 1 126 ? -1.343 -13.047 0.709 1 90.75 126 MET B N 1
ATOM 2230 C CA . MET B 1 126 ? -0.589 -12.531 1.85 1 90.75 126 MET B CA 1
ATOM 2231 C C . MET B 1 126 ? -0.089 -11.117 1.579 1 90.75 126 MET B C 1
ATOM 2233 O O . MET B 1 126 ? -0.117 -10.266 2.469 1 90.75 126 MET B O 1
ATOM 2237 N N . VAL B 1 127 ? 0.375 -10.914 0.398 1 89 127 VAL B N 1
ATOM 2238 C CA . VAL B 1 127 ? 0.871 -9.602 0.008 1 89 127 VAL B CA 1
ATOM 2239 C C . VAL B 1 127 ? -0.265 -8.578 0.067 1 89 127 VAL B C 1
ATOM 2241 O O . VAL B 1 127 ? -0.073 -7.453 0.531 1 89 127 VAL B O 1
ATOM 2244 N N . MET B 1 128 ? -1.421 -8.969 -0.366 1 92.25 128 MET B N 1
ATOM 2245 C CA . MET B 1 128 ? -2.566 -8.062 -0.342 1 92.25 128 MET B CA 1
ATOM 2246 C C . MET B 1 128 ? -2.951 -7.711 1.091 1 92.25 128 MET B C 1
ATOM 2248 O O . MET B 1 128 ? -3.242 -6.555 1.395 1 92.25 128 MET B O 1
ATOM 2252 N N . VAL B 1 129 ? -2.918 -8.734 1.96 1 93.94 129 VAL B N 1
ATOM 2253 C CA . VAL B 1 129 ? -3.189 -8.5 3.373 1 93.94 129 VAL B CA 1
ATOM 2254 C C . VAL B 1 129 ? -2.168 -7.512 3.934 1 93.94 129 VAL B C 1
ATOM 2256 O O . VAL B 1 129 ? -2.537 -6.523 4.578 1 93.94 129 VAL B O 1
ATOM 2259 N N . PHE B 1 130 ? -0.945 -7.727 3.631 1 91.06 130 PHE B N 1
ATOM 2260 C CA . PHE B 1 130 ? 0.144 -6.922 4.172 1 91.06 130 PHE B CA 1
ATOM 2261 C C . PHE B 1 130 ? 0.088 -5.496 3.633 1 91.06 130 PHE B C 1
ATOM 2263 O O . PHE B 1 130 ? 0.217 -4.535 4.391 1 91.06 130 PHE B O 1
ATOM 2270 N N . ALA B 1 131 ? -0.047 -5.414 2.279 1 88.81 131 ALA B N 1
ATOM 2271 C CA . ALA B 1 131 ? -0.104 -4.098 1.652 1 88.81 131 ALA B CA 1
ATOM 2272 C C . ALA B 1 131 ? -1.226 -3.254 2.252 1 88.81 131 ALA B C 1
ATOM 2274 O O . ALA B 1 131 ? -1.035 -2.07 2.537 1 88.81 131 ALA B O 1
ATOM 2275 N N . SER B 1 132 ? -2.359 -3.834 2.449 1 92.88 132 SER B N 1
ATOM 2276 C CA . SER B 1 132 ? -3.49 -3.102 3.012 1 92.88 132 SER B CA 1
ATOM 2277 C C . SER B 1 132 ? -3.236 -2.729 4.469 1 92.88 132 SER B C 1
ATOM 2279 O O . SER B 1 132 ? -3.67 -1.67 4.93 1 92.88 132 SER B O 1
ATOM 2281 N N . LEU B 1 133 ? -2.498 -3.541 5.184 1 91.5 133 LEU B N 1
ATOM 2282 C CA . LEU B 1 133 ? -2.131 -3.203 6.555 1 91.5 133 LEU B CA 1
ATOM 2283 C C . LEU B 1 133 ? -1.175 -2.016 6.586 1 91.5 133 LEU B C 1
ATOM 2285 O O . LEU B 1 133 ? -1.283 -1.149 7.453 1 91.5 133 LEU B O 1
ATOM 2289 N N . VAL B 1 134 ? -0.256 -2.09 5.652 1 88.62 134 VAL B N 1
ATOM 2290 C CA . VAL B 1 134 ? 0.673 -0.969 5.543 1 88.62 134 VAL B CA 1
ATOM 2291 C C . VAL B 1 134 ? -0.103 0.325 5.309 1 88.62 134 VAL B C 1
ATOM 2293 O O . VAL B 1 134 ? 0.139 1.331 5.98 1 88.62 134 VAL B O 1
ATOM 2296 N N . ILE B 1 135 ? -1.068 0.312 4.41 1 90.56 135 ILE B N 1
ATOM 2297 C CA . ILE B 1 135 ? -1.87 1.493 4.109 1 90.56 135 ILE B CA 1
ATOM 2298 C C . ILE B 1 135 ? -2.666 1.902 5.348 1 90.56 135 ILE B C 1
ATOM 2300 O O . ILE B 1 135 ? -2.82 3.094 5.629 1 90.56 135 ILE B O 1
ATOM 2304 N N . THR B 1 136 ? -3.166 0.914 6.086 1 92.88 136 THR B N 1
ATOM 2305 C CA . THR B 1 136 ? -3.908 1.201 7.309 1 92.88 136 THR B CA 1
ATOM 2306 C C . THR B 1 136 ? -3.041 1.975 8.297 1 92.88 136 THR B C 1
ATOM 2308 O O . THR B 1 136 ? -3.467 3.002 8.836 1 92.88 136 THR B O 1
ATOM 2311 N N . VAL B 1 137 ? -1.884 1.517 8.461 1 88.31 137 VAL B N 1
ATOM 2312 C CA . VAL B 1 137 ? -0.986 2.15 9.422 1 88.31 137 VAL B CA 1
ATOM 2313 C C . VAL B 1 137 ? -0.596 3.541 8.922 1 88.31 137 VAL B C 1
ATOM 2315 O O . VAL B 1 137 ? -0.585 4.504 9.695 1 88.31 137 VAL B O 1
ATOM 2318 N N . PHE B 1 138 ? -0.279 3.625 7.633 1 85.5 138 PHE B N 1
ATOM 2319 C CA . PHE B 1 138 ? 0.09 4.922 7.078 1 85.5 138 PHE B CA 1
ATOM 2320 C C . PHE B 1 138 ? -1.067 5.906 7.191 1 85.5 138 PHE B C 1
ATOM 2322 O O . PHE B 1 138 ? -0.863 7.074 7.527 1 85.5 138 PHE B O 1
ATOM 2329 N N . ALA B 1 139 ? -2.232 5.457 6.902 1 90.06 139 ALA B N 1
ATOM 2330 C CA . ALA B 1 139 ? -3.398 6.324 7.039 1 90.06 139 ALA B CA 1
ATOM 2331 C C . ALA B 1 139 ? -3.594 6.754 8.492 1 90.06 139 ALA B C 1
ATOM 2333 O O . ALA B 1 139 ? -3.947 7.906 8.758 1 90.06 139 ALA B O 1
ATOM 2334 N N . ALA B 1 140 ? -3.375 5.883 9.398 1 89.75 140 ALA B N 1
ATOM 2335 C CA . ALA B 1 140 ? -3.477 6.199 10.82 1 89.75 140 ALA B CA 1
ATOM 2336 C C . ALA B 1 140 ? -2.441 7.25 11.219 1 89.75 140 ALA B C 1
ATOM 2338 O O . ALA B 1 140 ? -2.738 8.156 12 1 89.75 140 ALA B O 1
ATOM 2339 N N . VAL B 1 141 ? -1.283 7.055 10.742 1 84 141 VAL B N 1
ATOM 2340 C CA . VAL B 1 141 ? -0.229 8.023 11.016 1 84 141 VAL B CA 1
ATOM 2341 C C . VAL B 1 141 ? -0.636 9.391 10.469 1 84 141 VAL B C 1
ATOM 2343 O O . VAL B 1 141 ? -0.501 10.406 11.164 1 84 141 VAL B O 1
ATOM 2346 N N . LEU B 1 142 ? -1.194 9.453 9.328 1 82.69 142 LEU B N 1
ATOM 2347 C CA . LEU B 1 142 ? -1.629 10.695 8.711 1 82.69 142 LEU B CA 1
ATOM 2348 C C . LEU B 1 142 ? -2.791 11.312 9.484 1 82.69 142 LEU B C 1
ATOM 2350 O O . LEU B 1 142 ? -2.859 12.531 9.656 1 82.69 142 LEU B O 1
ATOM 2354 N N . GLN B 1 143 ? -3.594 10.422 9.742 1 87.56 143 GLN B N 1
ATOM 2355 C CA . GLN B 1 143 ? -4.734 10.883 10.531 1 87.56 143 GLN B CA 1
ATOM 2356 C C . GLN B 1 143 ? -4.273 11.578 11.805 1 87.56 143 GLN B C 1
ATOM 2358 O O . GLN B 1 143 ? -4.766 12.656 12.141 1 87.56 143 GLN B O 1
ATOM 2363 N N . LYS B 1 144 ? -3.385 11.008 12.492 1 85 144 LYS B N 1
ATOM 2364 C CA . LYS B 1 144 ? -2.855 11.586 13.727 1 85 144 LYS B CA 1
ATOM 2365 C C . LYS B 1 144 ? -2.148 12.906 13.461 1 85 144 LYS B C 1
ATOM 2367 O O . LYS B 1 144 ? -2.316 13.875 14.211 1 85 144 LYS B O 1
ATOM 2372 N N . LEU B 1 145 ? -1.431 12.945 12.461 1 79.25 145 LEU B N 1
ATOM 2373 C CA . LEU B 1 145 ? -0.731 14.164 12.07 1 79.25 145 LEU B CA 1
ATOM 2374 C C . LEU B 1 145 ? -1.72 15.289 11.773 1 79.25 145 LEU B C 1
ATOM 2376 O O . LEU B 1 145 ? -1.535 16.422 12.227 1 79.25 145 LEU B O 1
ATOM 2380 N N . LEU B 1 146 ? -2.719 14.961 11.016 1 83 146 LEU B N 1
ATOM 2381 C CA . LEU B 1 146 ? -3.689 15.977 10.617 1 83 146 LEU B CA 1
ATOM 2382 C C . LEU B 1 146 ? -4.5 16.453 11.812 1 83 146 LEU B C 1
ATOM 2384 O O . LEU B 1 146 ? -4.848 17.641 11.906 1 83 146 LEU B O 1
ATOM 2388 N N . GLN B 1 147 ? -4.828 15.531 12.609 1 86 147 GLN B N 1
ATOM 2389 C CA . GLN B 1 147 ? -5.535 15.914 13.828 1 86 147 GLN B CA 1
ATOM 2390 C C . GLN B 1 147 ? -4.734 16.938 14.633 1 86 147 GLN B C 1
ATOM 2392 O O . GLN B 1 147 ? -5.289 17.906 15.141 1 86 147 GLN B O 1
ATOM 2397 N N . LYS B 1 148 ? -3.514 16.719 14.773 1 80.81 148 LYS B N 1
ATOM 2398 C CA . LYS B 1 148 ? -2.658 17.656 15.484 1 80.81 148 LYS B CA 1
ATOM 2399 C C . LYS B 1 148 ? -2.613 19 14.758 1 80.81 148 LYS B C 1
ATOM 2401 O O . LYS B 1 148 ? -2.594 20.062 15.398 1 80.81 148 LYS B O 1
ATOM 2406 N N . ALA B 1 149 ? -2.635 18.984 13.531 1 76.06 149 ALA B N 1
ATOM 2407 C CA . ALA B 1 149 ? -2.615 20.203 12.734 1 76.06 149 ALA B CA 1
ATOM 2408 C C . ALA B 1 149 ? -3.906 21 12.914 1 76.06 149 ALA B C 1
ATOM 2410 O O . ALA B 1 149 ? -3.877 22.219 13.016 1 76.06 149 ALA B O 1
ATOM 2411 N N . VAL B 1 150 ? -4.914 20.312 12.875 1 81.38 150 VAL B N 1
ATOM 2412 C CA . VAL B 1 150 ? -6.215 20.953 13.055 1 81.38 150 VAL B CA 1
ATOM 2413 C C . VAL B 1 150 ? -6.27 21.641 14.422 1 81.38 150 VAL B C 1
ATOM 2415 O O . VAL B 1 150 ? -6.77 22.75 14.539 1 81.38 150 VAL B O 1
ATOM 2418 N N . GLU B 1 151 ? -5.781 20.953 15.406 1 81.31 151 GLU B N 1
ATOM 2419 C CA . GLU B 1 151 ? -5.746 21.531 16.75 1 81.31 151 GLU B CA 1
ATOM 2420 C C . GLU B 1 151 ? -4.891 22.781 16.797 1 81.31 151 GLU B C 1
ATOM 2422 O O . GLU B 1 151 ? -5.285 23.781 17.406 1 81.31 151 GLU B O 1
ATOM 2427 N N . ILE B 1 152 ? -3.84 22.812 16.188 1 71.75 152 ILE B N 1
ATOM 2428 C CA . ILE B 1 152 ? -2.939 23.953 16.172 1 71.75 152 ILE B CA 1
ATOM 2429 C C . ILE B 1 152 ? -3.59 25.109 15.422 1 71.75 152 ILE B C 1
ATOM 2431 O O . ILE B 1 152 ? -3.529 26.266 15.875 1 71.75 152 ILE B O 1
ATOM 2435 N N . LYS B 1 153 ? -4.113 24.781 14.328 1 74.19 153 LYS B N 1
ATOM 2436 C CA . LYS B 1 153 ? -4.789 25.812 13.555 1 74.19 153 LYS B CA 1
ATOM 2437 C C . LYS B 1 153 ? -5.93 26.438 14.352 1 74.19 153 LYS B C 1
ATOM 2439 O O . LYS B 1 153 ? -6.109 27.656 14.32 1 74.19 153 LYS B O 1
ATOM 2444 N N . SER B 1 154 ? -6.672 25.594 14.969 1 75.38 154 SER B N 1
ATOM 2445 C CA . SER B 1 154 ? -7.793 26.094 15.758 1 75.38 154 SER B CA 1
ATOM 2446 C C . SER B 1 154 ? -7.316 27 16.891 1 75.38 154 SER B C 1
ATOM 2448 O O . SER B 1 154 ? -7.965 28 17.203 1 75.38 154 SER B O 1
ATOM 2450 N N . GLU B 1 155 ? -6.266 26.625 17.531 1 73.69 155 GLU B N 1
ATOM 2451 C CA . GLU B 1 155 ? -5.695 27.453 18.578 1 73.69 155 GLU B CA 1
ATOM 2452 C C . GLU B 1 155 ? -5.227 28.797 18.031 1 73.69 155 GLU B C 1
ATOM 2454 O O . GLU B 1 155 ? -5.395 29.828 18.688 1 73.69 155 GLU B O 1
ATOM 2459 N N . ASN B 1 156 ? -4.734 28.781 16.891 1 70.56 156 ASN B N 1
ATOM 2460 C CA . ASN B 1 156 ? -4.277 30.016 16.25 1 70.56 156 ASN B CA 1
ATOM 2461 C C . ASN B 1 156 ? -5.449 30.906 15.852 1 70.56 156 ASN B C 1
ATOM 2463 O O . ASN B 1 156 ? -5.379 32.125 15.969 1 70.56 156 ASN B O 1
ATOM 2467 N N . ASP B 1 157 ? -6.512 30.375 15.312 1 70.5 157 ASP B N 1
ATOM 2468 C CA . ASP B 1 157 ? -7.691 31.125 14.906 1 70.5 157 ASP B CA 1
ATOM 2469 C C . ASP B 1 157 ? -8.336 31.812 16.109 1 70.5 157 ASP B C 1
ATOM 2471 O O . ASP B 1 157 ? -8.969 32.875 15.961 1 70.5 157 ASP B O 1
ATOM 2475 N N . LEU B 1 158 ? -8.203 31.109 17.25 1 64.56 158 LEU B N 1
ATOM 2476 C CA . LEU B 1 158 ? -8.789 31.656 18.469 1 64.56 158 LEU B CA 1
ATOM 2477 C C . LEU B 1 158 ? -7.98 32.844 18.969 1 64.56 158 LEU B C 1
ATOM 2479 O O . LEU B 1 158 ? -8.516 33.719 19.656 1 64.56 158 LEU B O 1
ATOM 2483 N N . VAL B 1 159 ? -6.645 32.812 18.734 1 61.94 159 VAL B N 1
ATOM 2484 C CA . VAL B 1 159 ? -5.797 33.875 19.281 1 61.94 159 VAL B CA 1
ATOM 2485 C C . VAL B 1 159 ? -5.785 35.062 18.344 1 61.94 159 VAL B C 1
ATOM 2487 O O . VAL B 1 159 ? -5.465 36.188 18.75 1 61.94 159 VAL B O 1
ATOM 2490 N N . VAL B 1 160 ? -5.926 34.906 17.125 1 56.09 160 VAL B N 1
ATOM 2491 C CA . VAL B 1 160 ? -5.934 36.062 16.219 1 56.09 160 VAL B CA 1
ATOM 2492 C C . VAL B 1 160 ? -7.363 36.594 16.078 1 56.09 160 VAL B C 1
ATOM 2494 O O . VAL B 1 160 ? -8.32 35.812 16.062 1 56.09 160 VAL B O 1
#

pLDDT: mean 88.84, std 9.09, range [44.28, 98.06]

Secondary structure (DSSP, 8-state):
--HHHHHHHHHHHHHHHHHHHHIIIIIHHHHHHHHHHH-TT-TTHHHHHHHHHHHHHHHHHHHHHHHHHHHHHHHTT--SSHHHHHHHHHHHHHHHHHHHHHHHHHHHHHHHHHHTT-THHHHHHHHHHHHHHHHHHHHHHHHHHHHHHHHHHHHHHHH-/--HHHHHHHHHHHHHHHHHHHHIIIIIHHHHHHHHHHH-TT-TTHHHHHHHHHHHHHHHHHHHHHHHHHHHHHHHTT--SSHHHHHHHHHHHHHHHHHHHHHHHHHHHHHHHHHHTT-HHHHHHHHHHHHHHHHHHHHHHHHHHHHHHHHHHHHHHHHH-

Organism: NCBI:txid342944

Solvent-accessible surface area (backbone atoms only — not comparable to full-atom values): 15813 Å² total; per-residue (Å²): 128,74,70,60,62,52,51,53,51,48,49,49,54,56,54,60,49,46,63,55,49,51,37,58,68,59,46,45,54,50,51,19,52,48,45,30,67,76,34,68,86,44,80,59,48,29,55,51,44,49,50,45,56,54,56,38,49,51,36,48,52,50,26,49,51,31,52,48,48,39,47,50,28,47,73,67,73,45,44,67,35,71,67,34,34,50,28,31,48,49,31,20,50,22,24,45,49,35,18,50,44,36,57,69,37,38,64,59,31,44,52,51,11,62,75,65,72,30,62,40,40,36,50,40,43,50,48,52,26,50,52,23,45,51,47,19,51,50,29,48,53,48,27,54,53,44,47,52,47,26,52,51,50,52,54,48,59,70,72,96,126,74,70,61,62,52,51,54,50,47,50,49,53,55,55,60,49,48,62,55,48,50,38,58,69,57,46,46,54,50,51,20,52,49,45,31,68,76,35,67,85,45,80,57,49,28,54,51,46,49,50,45,57,54,56,37,48,49,37,49,55,51,26,48,50,30,50,47,48,40,50,50,27,46,74,68,73,45,44,68,35,68,67,33,34,50,29,29,49,49,31,20,50,23,23,44,48,38,19,49,45,36,57,69,37,38,64,59,31,42,52,51,11,61,75,65,71,30,61,39,40,37,50,40,43,52,49,50,26,48,53,23,44,51,48,20,51,53,28,48,53,48,29,53,53,43,48,54,46,27,52,51,51,51,55,47,60,72,71,98

Nearest PDB structures (foldseek):
  9iy8-assembly1_R  TM=2.746E-01  e=1.370E+00  Homo sapiens
  7uwb-assembly1_k  TM=3.036E-01  e=6.774E+00  Citrus x limon
  7uwa-assembly1_i  TM=3.065E-01  e=9.141E+00  Citrus x limon
  1qu7-assembly1_B  TM=2.446E-01  e=5.831E+00  Escherichia coli
  9iy8-assembly1_R  TM=2.746E-01  e=1.370E+00  Homo sapiens